Protein AF-A0A2N6NCM4-F1 (afdb_monomer_lite)

Organism: Beauveria bassiana (NCBI:txid176275)

Foldseek 3Di:
DDDDDDDDDDDDPDPPVVVVVVVLVCCLPPPDDVVPSPDDDFQEDECPPVDLQPAALVRLLVVLQVVLQVQGQEYEDEPQQAFDWDDFDFPPRGDHTRHNCVRCVVFPAVSQVSNQVHARNPPRHGRAYEYEDELQPPPCVGVHNCVVVVVQFDADPPDDADDDDSTDDDRGGTGDPVPDPVSVVSVVCVPVRHDHPYYRYDHRDDHDYDD

pLDDT: mean 73.52, std 18.33, range [34.12, 96.88]

Secondary structure (DSSP, 8-state):
--PPPPPP-----S-HHHHHHHHHHHIIIIIS-HHHHSSPPP-EEEHHHHS-S---HHHHHHHHHHHHHTT--EEEE-SSSSSSS-B--BTTB---B--HHHH-TTHHHHHHHHHHTSB-TTT-SBPEEEEEEETTTSSHHHHS-TTT-GGGEE--TT-PPP---SS-----PEEPTTS-THHHHHHHHHHHTS--SEEEEE---------

InterPro domains:
  IPR002252 Glycoside hydrolase family 36 [PR00743] (42-56)
  IPR002252 Glycoside hydrolase family 36 [PR00743] (70-85)
  IPR002252 Glycoside hydrolase family 36 [PR00743] (190-205)
  IPR013785 Aldolase-type TIM barrel [G3DSA:3.20.20.70] (22-210)
  IPR017853 Glycoside hydrolase superfamily [SSF51445] (37-170)

Sequence (211 aa):
MISSDSMSCRVIDRRWGGISRVLHQHSRRHLIWRARADRSRPVLLDSCEGVCFDFDGGAIAERAASRAELGVELFVINGIWFGEEYERMTRTLRNCTSNSVLRFPKGLNSVVDRATFRTVAVSGEKLQFAIWVESDGSKPQVLYSLDKHPDWTLQAEGHVPVERSLQPARPQPRVTRRAGPNHGKNNDALIQSAPTALVKWDSNRGTYYAC

Radius of gyration: 20.83 Å; chains: 1; bounding box: 54×50×55 Å

Structure (mmCIF, N/CA/C/O backbone):
data_AF-A0A2N6NCM4-F1
#
_entry.id   AF-A0A2N6NCM4-F1
#
loop_
_atom_site.group_PDB
_atom_site.id
_atom_site.type_symbol
_atom_site.label_atom_id
_atom_site.label_alt_id
_atom_site.label_comp_id
_atom_site.label_asym_id
_atom_site.label_entity_id
_atom_site.label_seq_id
_atom_site.pdbx_PDB_ins_code
_atom_site.Cartn_x
_atom_site.Cartn_y
_atom_site.Cartn_z
_atom_site.occupancy
_atom_site.B_iso_or_equiv
_atom_site.auth_seq_id
_atom_site.auth_comp_id
_atom_site.auth_asym_id
_atom_site.auth_atom_id
_atom_site.pdbx_PDB_model_num
ATOM 1 N N . MET A 1 1 ? 8.025 -31.138 -17.196 1.00 42.00 1 MET A N 1
ATOM 2 C CA . MET A 1 1 ? 6.571 -31.388 -17.114 1.00 42.00 1 MET A CA 1
ATOM 3 C C . MET A 1 1 ? 5.881 -30.072 -17.440 1.00 42.00 1 MET A C 1
ATOM 5 O O . MET A 1 1 ? 6.152 -29.097 -16.751 1.00 42.00 1 MET A O 1
ATOM 9 N N . ILE A 1 2 ? 5.122 -29.994 -18.536 1.00 62.62 2 ILE A N 1
ATOM 10 C CA . ILE A 1 2 ? 4.360 -28.785 -18.885 1.00 62.62 2 ILE A CA 1
ATOM 11 C C . ILE A 1 2 ? 3.004 -28.924 -18.194 1.00 62.62 2 ILE A C 1
ATOM 13 O O . ILE A 1 2 ? 2.244 -29.826 -18.532 1.00 62.62 2 ILE A O 1
ATOM 17 N N . SER A 1 3 ? 2.744 -28.088 -17.190 1.00 72.12 3 SER A N 1
ATOM 18 C CA . SER A 1 3 ? 1.422 -27.972 -16.568 1.00 72.12 3 SER A CA 1
ATOM 19 C C . SER A 1 3 ? 0.646 -26.890 -17.305 1.00 72.12 3 SER A C 1
ATOM 21 O O . SER A 1 3 ? 1.173 -25.797 -17.499 1.00 72.12 3 SER A O 1
ATOM 23 N N . SER A 1 4 ? -0.585 -27.188 -17.709 1.00 75.25 4 SER A N 1
ATOM 24 C CA . SER A 1 4 ? -1.522 -26.179 -18.201 1.00 75.25 4 SER A CA 1
ATOM 25 C C . SER A 1 4 ? -2.234 -25.500 -17.034 1.00 75.25 4 SER A C 1
ATOM 27 O O . SER A 1 4 ? -2.303 -26.051 -15.931 1.00 75.25 4 SER A O 1
ATOM 29 N N . ASP A 1 5 ? -2.810 -24.330 -17.296 1.00 83.19 5 ASP A N 1
ATOM 30 C CA . ASP A 1 5 ? -3.743 -23.706 -16.366 1.00 83.19 5 ASP A CA 1
ATOM 31 C C . ASP A 1 5 ? -4.976 -24.597 -16.160 1.00 83.19 5 ASP A C 1
ATOM 33 O O . ASP A 1 5 ? -5.403 -25.345 -17.046 1.00 83.19 5 ASP A O 1
ATOM 37 N N . SER A 1 6 ? -5.551 -24.532 -14.963 1.00 80.19 6 SER A N 1
ATOM 38 C CA . SER A 1 6 ? -6.749 -25.288 -14.605 1.00 80.19 6 SER A CA 1
ATOM 39 C C . SER A 1 6 ? -8.019 -24.595 -15.105 1.00 80.19 6 SER A C 1
ATOM 41 O O . SER A 1 6 ? -8.206 -23.403 -14.858 1.00 80.19 6 SER A O 1
ATOM 43 N N . MET A 1 7 ? -8.941 -25.351 -15.708 1.00 82.56 7 MET A N 1
ATOM 44 C CA . MET A 1 7 ? -10.271 -24.871 -16.101 1.00 82.56 7 MET A CA 1
ATOM 45 C C . MET A 1 7 ? -11.336 -25.372 -15.116 1.00 82.56 7 MET A C 1
ATOM 47 O O . MET A 1 7 ? -11.431 -26.570 -14.858 1.00 82.56 7 MET A O 1
ATOM 51 N N . SER A 1 8 ? -12.163 -24.464 -14.589 1.00 80.00 8 SER A N 1
ATOM 52 C CA . SER A 1 8 ? -13.317 -24.796 -13.740 1.00 80.00 8 SER A CA 1
ATOM 53 C C . SER A 1 8 ? -14.605 -24.659 -14.552 1.00 80.00 8 SER A C 1
ATOM 55 O O . SER A 1 8 ? -14.876 -23.594 -15.104 1.00 80.00 8 SER A O 1
ATOM 57 N N . CYS A 1 9 ? -15.395 -25.732 -14.645 1.00 81.62 9 CYS A N 1
ATOM 58 C CA . CYS A 1 9 ? -16.658 -25.762 -15.384 1.00 81.62 9 CYS A CA 1
ATOM 59 C C . CYS A 1 9 ? -17.791 -26.257 -14.480 1.00 81.62 9 CYS A C 1
ATOM 61 O O . CYS A 1 9 ? -17.638 -27.245 -13.759 1.00 81.62 9 CYS A O 1
ATOM 63 N N . ARG A 1 10 ? -18.943 -25.579 -14.520 1.00 78.56 10 ARG A N 1
ATOM 64 C CA . ARG A 1 10 ? -20.164 -26.024 -13.842 1.00 78.56 10 ARG A CA 1
ATOM 65 C C . ARG A 1 10 ? -21.394 -25.620 -14.647 1.00 78.56 10 ARG A C 1
ATOM 67 O O . ARG A 1 10 ? -21.577 -24.441 -14.933 1.00 78.56 10 ARG A O 1
ATOM 74 N N . VAL A 1 11 ? -22.260 -26.585 -14.948 1.00 79.81 11 VAL A N 1
ATOM 75 C CA . VAL A 1 11 ? -23.572 -26.328 -15.559 1.00 79.81 11 VAL A CA 1
ATOM 76 C C . VAL A 1 11 ? -24.552 -25.935 -14.457 1.00 79.81 11 VAL A C 1
ATOM 78 O O . VAL A 1 11 ? -24.656 -26.616 -13.435 1.00 79.81 11 VAL A O 1
ATOM 81 N N . ILE A 1 12 ? -25.228 -24.800 -14.630 1.00 82.62 12 ILE A N 1
ATOM 82 C CA . ILE A 1 12 ? -26.157 -24.245 -13.643 1.00 82.62 12 ILE A CA 1
ATOM 83 C C . ILE A 1 12 ? -27.443 -23.858 -14.365 1.00 82.62 12 ILE A C 1
ATOM 85 O O . ILE A 1 12 ? -27.435 -22.945 -15.185 1.00 82.62 12 ILE A O 1
ATOM 89 N N . ASP A 1 13 ? -28.553 -24.494 -14.001 1.00 79.06 13 ASP A N 1
ATOM 90 C CA . ASP A 1 13 ? -29.889 -24.137 -14.488 1.00 79.06 13 ASP A CA 1
ATOM 91 C C . ASP A 1 13 ? -30.491 -22.993 -13.647 1.00 79.06 13 ASP A C 1
ATOM 93 O O . ASP A 1 13 ? -31.400 -23.165 -12.833 1.00 79.06 13 ASP A O 1
ATOM 97 N N . ARG A 1 14 ? -29.862 -21.811 -13.718 1.00 78.88 14 ARG A N 1
ATOM 98 C CA . ARG A 1 14 ? -30.321 -20.565 -13.076 1.00 78.88 14 ARG A CA 1
ATOM 99 C C . ARG A 1 14 ? -29.947 -19.361 -13.939 1.00 78.88 14 ARG A C 1
ATOM 101 O O . ARG A 1 14 ? -28.956 -19.384 -14.659 1.00 78.88 14 ARG A O 1
ATOM 108 N N . ARG A 1 15 ? -30.685 -18.254 -13.783 1.00 85.19 15 ARG A N 1
ATOM 109 C CA . ARG A 1 15 ? -30.324 -16.944 -14.365 1.00 85.19 15 ARG A CA 1
ATOM 110 C C . ARG A 1 15 ? -28.958 -16.455 -13.854 1.00 85.19 15 ARG A C 1
ATOM 112 O O . ARG A 1 15 ? -28.485 -16.911 -12.812 1.00 85.19 15 ARG A O 1
ATOM 119 N N . TRP A 1 16 ? -28.385 -15.455 -14.525 1.00 89.75 16 TRP A N 1
ATOM 120 C CA . TRP A 1 16 ? -27.066 -14.849 -14.266 1.00 89.75 16 TRP A CA 1
ATOM 121 C C . TRP A 1 16 ? -26.671 -14.708 -12.788 1.00 89.75 16 TRP A C 1
ATOM 123 O O . TRP A 1 16 ? -25.583 -15.125 -12.402 1.00 89.75 16 TRP A O 1
ATOM 133 N N . GLY A 1 17 ? -27.566 -14.222 -11.920 1.00 91.69 17 GLY A N 1
ATOM 134 C CA . GLY A 1 17 ? -27.261 -14.075 -10.490 1.00 91.69 17 GLY A CA 1
ATOM 135 C C . GLY A 1 17 ? -26.958 -15.397 -9.766 1.00 91.69 17 GLY A C 1
ATOM 136 O O . GLY A 1 17 ? -26.179 -15.420 -8.813 1.00 91.69 17 GLY A O 1
ATOM 137 N N . GLY A 1 18 ? -27.550 -16.511 -10.207 1.00 90.56 18 GLY A N 1
ATOM 138 C CA . GLY A 1 18 ? -27.230 -17.846 -9.703 1.00 90.56 18 GLY A CA 1
ATOM 139 C C . GLY A 1 18 ? -25.819 -18.285 -10.089 1.00 90.56 18 GLY A C 1
ATOM 140 O O . GLY A 1 18 ? -25.094 -18.793 -9.235 1.00 90.56 18 GLY A O 1
ATOM 141 N N . ILE A 1 19 ? -25.421 -18.017 -11.335 1.00 91.69 19 ILE A N 1
ATOM 142 C CA . ILE A 1 19 ? -24.081 -18.311 -11.856 1.00 91.69 19 ILE A CA 1
ATOM 143 C C . ILE A 1 19 ? -23.028 -17.494 -11.093 1.00 91.69 19 ILE A C 1
ATOM 145 O O . ILE A 1 19 ? -22.083 -18.071 -10.552 1.00 91.69 19 ILE A O 1
ATOM 149 N N . SER A 1 20 ? -23.231 -16.181 -10.932 1.00 93.12 20 SER A N 1
ATOM 150 C CA . SER A 1 20 ? -22.295 -15.313 -10.203 1.00 93.12 20 SER A CA 1
ATOM 151 C C . SER A 1 20 ? -22.090 -15.756 -8.752 1.00 93.12 20 SER A C 1
ATOM 153 O O . SER A 1 20 ? -20.956 -15.834 -8.292 1.00 93.12 20 SER A O 1
ATOM 155 N N . ARG A 1 21 ? -23.158 -16.115 -8.021 1.00 92.56 21 ARG A N 1
ATOM 156 C CA . ARG A 1 21 ? -23.036 -16.574 -6.622 1.00 92.56 21 ARG A CA 1
ATOM 157 C C . ARG A 1 21 ? -22.234 -17.862 -6.490 1.00 92.56 21 ARG A C 1
ATOM 159 O O . ARG A 1 21 ? -21.453 -17.996 -5.550 1.00 92.56 21 ARG A O 1
ATOM 166 N N . VAL A 1 22 ? -22.413 -18.792 -7.425 1.00 92.25 22 VAL A N 1
ATOM 167 C CA . VAL A 1 22 ? -21.628 -20.026 -7.445 1.00 92.25 22 VAL A CA 1
ATOM 168 C C . VAL A 1 22 ? -20.156 -19.730 -7.720 1.00 92.25 22 VAL A C 1
ATOM 170 O O . VAL A 1 22 ? -19.301 -20.260 -7.011 1.00 92.25 22 VAL A O 1
ATOM 173 N N . LEU A 1 23 ? -19.858 -18.850 -8.680 1.00 91.56 23 LEU A N 1
ATOM 174 C CA . LEU A 1 23 ? -18.487 -18.428 -8.961 1.00 91.56 23 LEU A CA 1
ATOM 175 C C . LEU A 1 23 ? -17.855 -17.730 -7.747 1.00 91.56 23 LEU A C 1
ATOM 177 O O . LEU A 1 23 ? -16.763 -18.104 -7.335 1.00 91.56 23 LEU A O 1
ATOM 181 N N . HIS A 1 24 ? -18.560 -16.791 -7.106 1.00 92.44 24 HIS A N 1
ATOM 182 C CA . HIS A 1 24 ? -18.079 -16.104 -5.901 1.00 92.44 24 HIS A CA 1
ATOM 183 C C . HIS A 1 24 ? -17.755 -17.093 -4.775 1.00 92.44 24 HIS A C 1
ATOM 185 O O . HIS A 1 24 ? -16.710 -16.993 -4.132 1.00 92.44 24 HIS A O 1
ATOM 191 N N . GLN A 1 25 ? -18.636 -18.069 -4.542 1.00 91.75 25 GLN A N 1
ATOM 192 C CA . GLN A 1 25 ? -18.436 -19.090 -3.518 1.00 91.75 25 GLN A CA 1
ATOM 193 C C . GLN A 1 25 ? -17.246 -19.999 -3.846 1.00 91.75 25 GLN A C 1
ATOM 195 O O . GLN A 1 25 ? -16.460 -20.309 -2.951 1.00 91.75 25 GLN A O 1
ATOM 200 N N . HIS A 1 26 ? -17.093 -20.399 -5.112 1.00 91.88 26 HIS A N 1
ATOM 201 C CA . HIS A 1 26 ? -15.963 -21.209 -5.556 1.00 91.88 26 HIS A CA 1
AT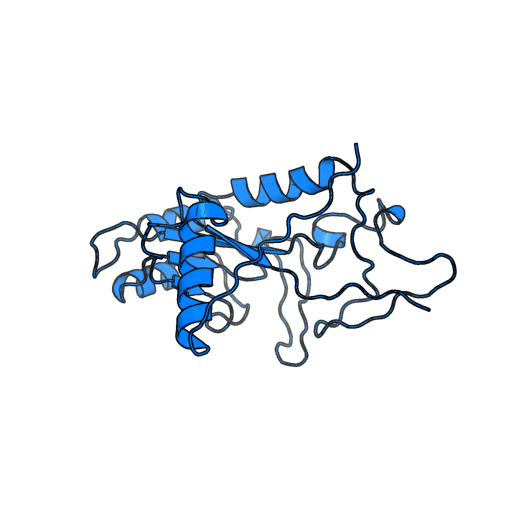OM 202 C C . HIS A 1 26 ? -14.638 -20.455 -5.382 1.00 91.88 26 HIS A C 1
ATOM 204 O O . HIS A 1 26 ? -13.726 -20.972 -4.735 1.00 91.88 26 HIS A O 1
ATOM 210 N N . SER A 1 27 ? -14.566 -19.204 -5.846 1.00 91.56 27 SER A N 1
ATOM 211 C CA . SER A 1 27 ? -13.377 -18.362 -5.701 1.00 91.56 27 SER A CA 1
ATOM 212 C C . SER A 1 27 ? -12.984 -18.178 -4.236 1.00 91.56 27 SER A C 1
ATOM 214 O O . SER A 1 27 ? -11.825 -18.387 -3.887 1.00 91.56 27 SER A O 1
ATOM 216 N N . ARG A 1 28 ? -13.942 -17.872 -3.350 1.00 91.06 28 ARG A N 1
ATOM 217 C CA . ARG A 1 28 ? -13.678 -17.699 -1.910 1.00 91.06 28 ARG A CA 1
ATOM 218 C C . ARG A 1 28 ? -13.171 -18.968 -1.224 1.00 91.06 28 ARG A C 1
ATOM 220 O O . ARG A 1 28 ? -12.321 -18.873 -0.348 1.00 91.06 28 ARG A O 1
ATOM 227 N N . ARG A 1 29 ? -13.694 -20.141 -1.595 1.00 90.19 29 ARG A N 1
ATOM 228 C CA . ARG A 1 29 ? -13.374 -21.412 -0.919 1.00 90.19 29 ARG A CA 1
ATOM 229 C C . ARG A 1 29 ? -12.122 -22.102 -1.454 1.00 90.19 29 ARG A C 1
ATOM 231 O O . ARG A 1 29 ? -11.485 -22.842 -0.701 1.00 90.19 29 ARG A O 1
ATOM 238 N N . HIS A 1 30 ? -11.805 -21.899 -2.733 1.00 90.62 30 HIS A N 1
ATOM 239 C CA . HIS A 1 30 ? -10.823 -22.726 -3.439 1.00 90.62 30 HIS A CA 1
ATOM 240 C C . HIS A 1 30 ? -9.717 -21.946 -4.158 1.00 90.62 30 HIS A C 1
ATOM 242 O O . HIS A 1 30 ? -8.657 -22.524 -4.364 1.00 90.62 30 HIS A O 1
ATOM 248 N N . LEU A 1 31 ? -9.928 -20.675 -4.526 1.00 91.31 31 LEU A N 1
ATOM 249 C CA . LEU A 1 31 ? -8.945 -19.907 -5.311 1.00 91.31 31 LEU A CA 1
ATOM 250 C C . LEU A 1 31 ? -8.232 -18.834 -4.485 1.00 91.31 31 LEU A C 1
ATOM 252 O O . LEU A 1 31 ? -7.029 -18.632 -4.622 1.00 91.31 31 LEU A O 1
ATOM 256 N N . ILE A 1 32 ? -8.966 -18.129 -3.622 1.00 91.38 32 ILE A N 1
ATOM 257 C CA . ILE A 1 32 ? -8.399 -17.072 -2.785 1.00 91.38 32 ILE A CA 1
ATOM 258 C C . ILE A 1 32 ? -7.588 -17.704 -1.653 1.00 91.38 32 ILE A C 1
ATOM 260 O O . ILE A 1 32 ? -8.013 -18.671 -1.019 1.00 91.38 32 ILE A O 1
ATOM 264 N N . TRP A 1 33 ? -6.433 -17.110 -1.350 1.00 88.12 33 TRP A N 1
ATOM 265 C CA . TRP A 1 33 ? -5.622 -17.504 -0.204 1.00 88.12 33 TRP A CA 1
ATOM 266 C C . TRP A 1 33 ? -6.447 -17.456 1.091 1.00 88.12 33 TRP A C 1
ATOM 268 O O . TRP A 1 33 ? -6.902 -16.389 1.515 1.00 88.12 33 TRP A O 1
ATOM 278 N N . ARG A 1 34 ? -6.635 -18.623 1.724 1.00 81.44 34 ARG A N 1
ATOM 279 C CA . ARG A 1 34 ? -7.569 -18.819 2.849 1.00 81.44 34 ARG A CA 1
ATOM 280 C C . ARG A 1 34 ? -7.387 -17.812 3.981 1.00 81.44 34 ARG A C 1
ATOM 282 O O . ARG A 1 34 ? -8.376 -17.306 4.499 1.00 81.44 34 ARG A O 1
ATOM 289 N N . ALA A 1 35 ? -6.145 -17.446 4.304 1.00 84.44 35 ALA A N 1
ATOM 290 C CA . ALA A 1 35 ? -5.851 -16.482 5.366 1.00 84.44 35 ALA A CA 1
ATOM 291 C C . ALA A 1 35 ? -6.472 -15.088 5.132 1.00 84.44 35 ALA A C 1
ATOM 293 O O . ALA A 1 35 ? -6.626 -14.319 6.080 1.00 84.44 35 ALA A O 1
ATOM 294 N N . ARG A 1 36 ? -6.832 -14.753 3.885 1.00 82.75 36 ARG A N 1
ATOM 295 C CA . ARG A 1 36 ? -7.456 -13.479 3.490 1.00 82.75 36 ARG A CA 1
ATOM 296 C C . ARG A 1 36 ? -8.890 -13.636 2.968 1.00 82.75 36 ARG A C 1
ATOM 298 O O . ARG A 1 36 ? -9.532 -12.618 2.725 1.00 82.75 36 ARG A O 1
ATOM 305 N N . ALA A 1 37 ? -9.384 -14.859 2.761 1.00 86.06 37 ALA A N 1
ATOM 306 C CA . ALA A 1 37 ? -10.704 -15.097 2.172 1.00 86.06 37 ALA A CA 1
ATOM 307 C C . ALA A 1 37 ? -11.843 -14.668 3.114 1.00 86.06 37 ALA A C 1
ATOM 309 O O . ALA A 1 37 ? -12.780 -13.996 2.679 1.00 86.06 37 ALA A O 1
ATOM 310 N N . ASP A 1 38 ? -11.725 -14.995 4.403 1.00 86.62 38 ASP A N 1
ATOM 311 C CA . ASP A 1 38 ? -12.780 -14.782 5.407 1.00 86.62 38 ASP A CA 1
ATOM 312 C C . ASP A 1 38 ? -12.485 -13.640 6.389 1.00 86.62 38 ASP A C 1
ATOM 314 O O . ASP A 1 38 ? -13.212 -13.446 7.357 1.00 86.62 38 ASP A O 1
ATOM 318 N N . ARG A 1 39 ? -11.442 -12.843 6.126 1.00 87.56 39 ARG A N 1
ATOM 319 C CA . ARG A 1 39 ? -11.159 -11.625 6.895 1.00 87.56 39 ARG A CA 1
ATOM 320 C C . ARG A 1 39 ? -11.852 -10.420 6.267 1.00 87.56 39 ARG A C 1
ATOM 322 O O . ARG A 1 39 ? -11.768 -10.226 5.051 1.00 87.56 39 ARG A O 1
ATOM 329 N N . SER A 1 40 ? -12.468 -9.589 7.104 1.00 89.94 40 SER A N 1
ATOM 330 C CA . SER A 1 40 ? -12.914 -8.252 6.707 1.00 89.94 40 SER A CA 1
ATOM 331 C C . SER A 1 40 ? -11.732 -7.437 6.180 1.00 89.94 40 SER A C 1
ATOM 333 O O . SER A 1 40 ? -10.592 -7.601 6.625 1.00 89.94 40 SER A O 1
ATOM 335 N N . ARG A 1 41 ? -11.989 -6.601 5.172 1.00 91.31 41 ARG A N 1
ATOM 336 C CA . ARG A 1 41 ? -10.978 -5.706 4.600 1.00 91.31 41 ARG A CA 1
ATOM 337 C C . ARG A 1 41 ? -11.010 -4.385 5.368 1.00 91.31 41 ARG A C 1
ATOM 339 O O . ARG A 1 41 ? -12.117 -3.909 5.604 1.00 91.31 41 ARG A O 1
ATOM 346 N N . PRO A 1 42 ? -9.846 -3.820 5.733 1.00 93.44 42 PRO A N 1
ATOM 347 C CA . PRO A 1 42 ? -9.814 -2.554 6.444 1.00 93.44 42 PRO A CA 1
ATOM 348 C C . PRO A 1 42 ? -10.342 -1.426 5.554 1.00 93.44 42 PRO A C 1
ATOM 350 O O . PRO A 1 42 ? -10.139 -1.445 4.333 1.00 93.44 42 PRO A O 1
ATOM 353 N N . VAL A 1 43 ? -10.975 -0.431 6.166 1.00 95.12 43 VAL A N 1
ATOM 354 C CA . VAL A 1 43 ? -11.308 0.838 5.517 1.00 95.12 43 VAL A CA 1
ATOM 355 C C . VAL A 1 43 ? -10.001 1.551 5.188 1.00 95.12 43 VAL A C 1
ATOM 357 O O . VAL A 1 43 ? -9.275 1.991 6.080 1.00 95.12 43 VAL A O 1
ATOM 360 N N . LEU A 1 44 ? -9.677 1.630 3.899 1.00 94.12 44 LEU A N 1
ATOM 361 C CA . LEU A 1 44 ? -8.403 2.162 3.429 1.00 94.12 44 LEU A CA 1
ATOM 362 C C . LEU A 1 44 ? -8.539 3.560 2.827 1.00 94.12 44 LEU A C 1
ATOM 364 O O . LEU A 1 44 ? -9.546 3.868 2.190 1.00 94.12 44 LEU A O 1
ATOM 368 N N . LEU A 1 45 ? -7.488 4.371 2.965 1.00 92.62 45 LEU A N 1
ATOM 369 C CA . LEU A 1 45 ? -7.296 5.590 2.180 1.00 92.62 45 LEU A CA 1
ATOM 370 C C . LEU A 1 45 ? -6.032 5.464 1.324 1.00 92.62 45 LEU A C 1
ATOM 372 O O . LEU A 1 45 ? -4.939 5.259 1.852 1.00 92.62 45 LEU A O 1
ATOM 376 N N . ASP A 1 46 ? -6.187 5.638 0.012 1.00 89.94 46 ASP A N 1
ATOM 377 C CA . ASP A 1 46 ? -5.089 5.693 -0.953 1.00 89.94 46 ASP A CA 1
ATOM 378 C C . ASP A 1 46 ? -4.666 7.145 -1.211 1.00 89.94 46 ASP A C 1
ATOM 380 O O . ASP A 1 46 ? -5.490 8.005 -1.529 1.00 89.94 46 ASP A O 1
ATOM 384 N N . SER A 1 47 ? -3.370 7.428 -1.073 1.00 84.81 47 SER A N 1
ATOM 385 C CA . SER A 1 47 ? -2.824 8.770 -1.254 1.00 84.81 47 SER A CA 1
ATOM 386 C C . SER A 1 47 ? -2.795 9.256 -2.714 1.00 84.81 47 SER A C 1
ATOM 388 O O . SER A 1 47 ? -2.457 10.417 -2.925 1.00 84.81 47 SER A O 1
ATOM 390 N N . CYS A 1 48 ? -3.131 8.418 -3.709 1.00 76.88 48 CYS A N 1
ATOM 391 C CA . CYS A 1 48 ? -2.989 8.706 -5.148 1.00 76.88 48 CYS A CA 1
ATOM 392 C C . CYS A 1 48 ? -3.574 10.052 -5.590 1.00 76.88 48 CYS A C 1
ATOM 394 O O . CYS A 1 48 ? -2.917 10.806 -6.301 1.00 76.88 48 CYS A O 1
ATOM 396 N N . GLU A 1 49 ? -4.813 10.332 -5.181 1.00 71.44 49 GLU A N 1
ATOM 397 C CA . GLU A 1 49 ? -5.564 11.519 -5.613 1.00 71.44 49 GLU A CA 1
ATOM 398 C C . GLU A 1 49 ? -5.546 12.629 -4.554 1.00 71.44 49 GLU A C 1
ATOM 400 O O . GLU A 1 49 ? -5.638 13.809 -4.878 1.00 71.44 49 GLU A O 1
ATOM 405 N N . GLY A 1 50 ? -5.410 12.263 -3.275 1.00 62.38 50 GLY A N 1
ATOM 406 C CA . GLY A 1 50 ? -5.437 13.208 -2.153 1.00 62.38 50 GLY A CA 1
ATOM 407 C C . GLY A 1 50 ? -4.087 13.858 -1.846 1.00 62.38 50 GLY A C 1
ATOM 408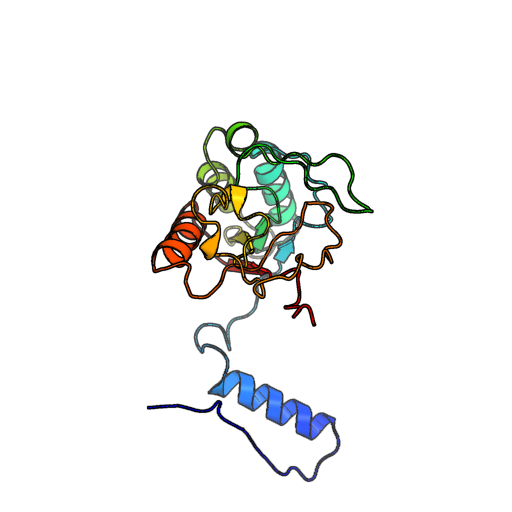 O O . GLY A 1 50 ? -4.005 14.790 -1.040 1.00 62.38 50 GLY A O 1
ATOM 409 N N . VAL A 1 51 ? -3.013 13.354 -2.448 1.00 58.97 51 VAL A N 1
ATOM 410 C CA . VAL A 1 51 ? -1.661 13.868 -2.284 1.00 58.97 51 VAL A CA 1
ATOM 411 C C . VAL A 1 51 ? -1.082 14.043 -3.683 1.00 58.97 51 VAL A C 1
ATOM 413 O O . VAL A 1 51 ? -0.390 13.167 -4.195 1.00 58.97 51 VAL A O 1
ATOM 416 N N . CYS A 1 52 ? -1.363 15.188 -4.318 1.00 52.94 52 CYS A N 1
ATOM 417 C CA . CYS A 1 52 ? -0.489 15.666 -5.392 1.00 52.94 52 CYS A CA 1
ATOM 418 C C . CYS A 1 52 ? 0.952 15.524 -4.890 1.00 52.94 52 CYS A C 1
ATOM 420 O O . CYS A 1 52 ? 1.206 15.829 -3.725 1.00 52.94 52 CYS A O 1
ATOM 422 N N . PHE A 1 53 ? 1.844 14.985 -5.723 1.00 56.47 53 PHE A N 1
ATOM 423 C CA . PHE A 1 53 ? 3.130 14.384 -5.345 1.00 56.47 53 PHE A CA 1
ATOM 424 C C . PHE A 1 53 ? 4.174 15.352 -4.748 1.00 56.47 53 PHE A C 1
ATOM 426 O O . PHE A 1 53 ? 5.365 15.107 -4.878 1.00 56.47 53 PHE A O 1
ATOM 433 N N . ASP A 1 54 ? 3.770 16.422 -4.073 1.00 61.53 54 ASP A N 1
ATOM 434 C CA . ASP A 1 54 ? 4.580 17.343 -3.285 1.00 61.53 54 ASP A CA 1
ATOM 435 C C . ASP A 1 54 ? 4.350 17.083 -1.786 1.00 61.53 54 ASP A C 1
ATOM 437 O O . ASP A 1 54 ? 3.404 17.575 -1.167 1.00 61.53 54 ASP A O 1
ATOM 441 N N . PHE A 1 55 ? 5.152 16.181 -1.223 1.00 69.81 55 PHE A N 1
ATOM 442 C CA . PHE A 1 55 ? 5.064 15.783 0.178 1.00 69.81 55 PHE A CA 1
ATOM 443 C C . PHE A 1 55 ? 6.401 15.239 0.677 1.00 69.81 55 PHE A C 1
ATOM 445 O O . PHE A 1 55 ? 7.123 14.552 -0.057 1.00 69.81 55 PHE A O 1
ATOM 452 N N . ASP A 1 56 ? 6.680 15.499 1.950 1.00 80.00 56 ASP A N 1
ATOM 453 C CA . ASP A 1 56 ? 7.748 14.871 2.719 1.00 80.00 56 ASP A CA 1
ATOM 454 C C . ASP A 1 56 ? 7.181 13.844 3.719 1.00 80.00 56 ASP A C 1
ATOM 456 O O . ASP A 1 56 ? 5.963 13.681 3.884 1.00 80.00 56 ASP A O 1
ATOM 460 N N . GLY A 1 57 ? 8.073 13.122 4.396 1.00 83.50 57 GLY A N 1
ATOM 461 C CA . GLY A 1 57 ? 7.687 12.122 5.387 1.00 83.50 57 GLY A CA 1
ATOM 462 C C . GLY A 1 57 ? 6.913 12.678 6.591 1.00 83.50 57 GLY A C 1
ATOM 463 O O . GLY A 1 57 ? 6.123 11.950 7.196 1.00 83.50 57 GLY A O 1
ATOM 464 N N . GLY A 1 58 ? 7.099 13.953 6.943 1.00 87.12 58 GLY A N 1
ATOM 465 C CA . GLY A 1 58 ? 6.350 14.610 8.015 1.00 87.12 58 GLY A CA 1
ATOM 466 C C . GLY A 1 58 ? 4.889 14.810 7.630 1.00 87.12 58 GLY A C 1
ATOM 467 O O . GLY A 1 58 ? 3.997 14.359 8.353 1.00 87.12 58 GLY A O 1
ATOM 468 N N . ALA A 1 59 ? 4.658 15.382 6.449 1.00 86.88 59 ALA A N 1
ATOM 469 C CA . ALA A 1 59 ? 3.327 15.615 5.904 1.00 86.88 59 ALA A CA 1
ATOM 470 C C . ALA A 1 59 ? 2.528 14.311 5.744 1.00 86.88 59 ALA A C 1
ATOM 472 O O . ALA A 1 59 ? 1.327 14.282 6.017 1.00 86.88 59 ALA A O 1
ATOM 473 N N . ILE A 1 60 ? 3.173 13.209 5.342 1.00 88.69 60 ILE A N 1
ATOM 474 C CA . ILE A 1 60 ? 2.511 11.896 5.263 1.00 88.69 60 ILE A CA 1
ATOM 475 C C . ILE A 1 60 ? 2.063 11.417 6.642 1.00 88.69 60 ILE A C 1
ATOM 477 O O . ILE A 1 60 ? 0.917 10.998 6.796 1.00 88.69 60 ILE A O 1
ATOM 481 N N . ALA A 1 61 ? 2.948 11.476 7.640 1.00 89.81 61 ALA A N 1
ATOM 482 C CA . ALA A 1 61 ? 2.638 11.005 8.986 1.00 89.81 61 ALA A CA 1
ATOM 483 C C . ALA A 1 61 ? 1.495 11.810 9.628 1.00 89.81 61 ALA A C 1
ATOM 485 O O . ALA A 1 61 ? 0.636 11.240 10.301 1.00 89.81 61 ALA A O 1
ATOM 486 N N . GLU A 1 62 ? 1.458 13.125 9.407 1.00 90.19 62 GLU A N 1
ATOM 487 C CA . GLU A 1 62 ? 0.370 13.990 9.878 1.00 90.19 62 GLU A CA 1
ATOM 488 C C . GLU A 1 62 ? -0.943 13.694 9.164 1.00 90.19 62 GLU A C 1
ATOM 490 O O . GLU A 1 62 ? -1.970 13.510 9.815 1.00 90.19 62 GLU A O 1
ATOM 495 N N . ARG A 1 63 ? -0.916 13.548 7.834 1.00 89.12 63 ARG A N 1
ATOM 496 C CA . ARG A 1 63 ? -2.110 13.163 7.075 1.00 89.12 63 ARG A CA 1
ATOM 497 C C . ARG A 1 63 ? -2.650 11.826 7.562 1.00 89.12 63 ARG A C 1
ATOM 499 O O . ARG A 1 63 ? -3.848 11.738 7.809 1.00 89.12 63 ARG A O 1
ATOM 506 N N . ALA A 1 64 ? -1.792 10.821 7.722 1.00 91.25 64 ALA A N 1
ATOM 507 C CA . ALA A 1 64 ? -2.164 9.512 8.246 1.00 91.25 64 ALA A CA 1
ATOM 508 C C . ALA A 1 64 ? -2.839 9.631 9.626 1.00 91.25 64 ALA A C 1
ATOM 510 O O . ALA A 1 64 ? -3.890 9.029 9.842 1.00 91.25 64 ALA A O 1
ATOM 511 N N . ALA A 1 65 ? -2.309 10.481 10.513 1.00 91.12 65 ALA A N 1
ATOM 512 C CA . ALA A 1 65 ? -2.915 10.758 11.814 1.00 91.12 65 ALA A CA 1
ATOM 513 C C . ALA A 1 65 ? -4.329 11.344 11.697 1.00 91.12 65 ALA A C 1
ATOM 515 O O . ALA A 1 65 ? -5.260 10.782 12.270 1.00 91.12 65 ALA A O 1
ATOM 516 N N . SER A 1 66 ? -4.524 12.388 10.885 1.00 92.44 66 SER A N 1
ATOM 517 C CA . SER A 1 66 ? -5.859 12.974 10.681 1.00 92.44 66 SER A CA 1
ATOM 518 C C . SER A 1 66 ? -6.854 11.977 10.079 1.00 92.44 66 SER A C 1
ATOM 520 O O . SER A 1 66 ? -8.057 12.096 10.269 1.00 92.44 66 SER A O 1
ATOM 522 N N . ARG A 1 67 ? -6.380 10.983 9.319 1.00 92.81 67 ARG A N 1
ATOM 523 C CA . ARG A 1 67 ? -7.246 9.947 8.734 1.00 92.81 67 ARG A CA 1
ATOM 524 C C . ARG A 1 67 ? -7.645 8.892 9.757 1.00 92.81 67 ARG A C 1
ATOM 526 O O . ARG A 1 67 ? -8.783 8.435 9.718 1.00 92.81 67 ARG A O 1
ATOM 533 N N . ALA A 1 68 ? -6.756 8.552 10.685 1.00 95.31 68 ALA A N 1
ATOM 534 C CA . ALA A 1 68 ? -7.097 7.685 11.809 1.00 95.31 68 ALA A CA 1
ATOM 535 C C . ALA A 1 68 ? -8.221 8.298 12.670 1.00 95.31 68 ALA A C 1
ATOM 537 O O . ALA A 1 68 ? -9.126 7.580 13.097 1.00 95.31 68 ALA A O 1
ATOM 538 N N . GLU A 1 69 ? -8.225 9.624 12.850 1.00 95.31 69 GLU A N 1
ATOM 539 C CA . GLU A 1 69 ? -9.307 10.356 13.534 1.00 95.31 69 GLU A CA 1
ATOM 540 C C . GLU A 1 69 ? -10.658 10.246 12.805 1.00 95.31 69 GLU A C 1
ATOM 542 O O . GLU A 1 69 ? -11.704 10.211 13.445 1.00 95.31 69 GLU A O 1
ATOM 547 N N . LEU A 1 70 ? -10.643 10.110 11.475 1.00 95.12 70 LEU A N 1
ATOM 548 C CA . LEU A 1 70 ? -11.839 9.892 10.650 1.00 95.12 70 LEU A CA 1
ATOM 549 C C . LEU A 1 70 ? -12.280 8.418 10.575 1.00 95.12 70 LEU A C 1
ATOM 551 O O . LEU A 1 70 ? -13.255 8.109 9.894 1.00 95.12 70 LEU A O 1
ATOM 555 N N . GLY A 1 71 ? -11.572 7.501 11.243 1.00 95.31 71 GLY A N 1
ATOM 556 C CA . GLY A 1 71 ? -11.890 6.071 11.228 1.00 95.31 71 GLY A CA 1
ATOM 557 C C . GLY A 1 71 ? -11.240 5.272 10.095 1.00 95.31 71 GLY A C 1
ATOM 558 O O . GLY A 1 71 ? -11.624 4.128 9.874 1.00 95.31 71 GLY A O 1
ATOM 559 N N . VAL A 1 72 ? -10.264 5.835 9.373 1.00 96.00 72 VAL A N 1
ATOM 560 C CA . VAL A 1 72 ? -9.474 5.067 8.396 1.00 96.00 72 VAL A CA 1
ATOM 561 C C . VAL A 1 72 ? -8.580 4.077 9.136 1.00 96.00 72 VAL A C 1
ATOM 563 O O . VAL A 1 72 ? -7.826 4.461 10.027 1.00 96.00 72 VAL A O 1
ATOM 566 N N . GLU A 1 73 ? -8.630 2.814 8.724 1.00 96.38 73 GLU A N 1
ATOM 567 C CA . GLU A 1 73 ? -7.915 1.702 9.354 1.00 96.38 73 GLU A CA 1
ATOM 568 C C . GLU A 1 73 ? -6.582 1.391 8.661 1.00 96.38 73 GLU A C 1
ATOM 570 O O . GLU A 1 73 ? -5.653 0.910 9.306 1.00 96.38 73 GLU A O 1
ATOM 575 N N . LEU A 1 74 ? -6.465 1.685 7.360 1.00 95.69 74 LEU A N 1
ATOM 576 C CA . LEU A 1 74 ? -5.264 1.438 6.557 1.00 95.69 74 LEU A CA 1
ATOM 577 C C . LEU A 1 74 ? -4.912 2.650 5.687 1.00 95.69 74 LEU A C 1
ATOM 579 O O . LEU A 1 74 ? -5.671 3.033 4.799 1.00 95.69 74 LEU A O 1
ATOM 583 N N . PHE A 1 75 ? -3.727 3.222 5.878 1.00 94.12 75 PHE A N 1
ATOM 584 C CA . PHE A 1 75 ? -3.216 4.290 5.021 1.00 94.12 75 PHE A CA 1
ATOM 585 C C . PHE A 1 75 ? -2.249 3.729 3.972 1.00 94.12 75 PHE A C 1
ATOM 587 O O . PHE A 1 75 ? -1.273 3.069 4.325 1.00 94.12 75 PHE A O 1
ATOM 594 N N . VAL A 1 76 ? -2.504 3.991 2.687 1.00 92.00 76 VAL A N 1
ATOM 595 C CA . VAL A 1 76 ? -1.646 3.558 1.573 1.00 92.00 76 VAL A CA 1
ATOM 596 C C . VAL A 1 76 ? -0.865 4.754 1.036 1.00 92.00 76 VAL A C 1
ATOM 598 O O . VAL A 1 76 ? -1.465 5.701 0.524 1.00 92.00 76 VAL A O 1
ATOM 601 N N . ILE A 1 77 ? 0.468 4.687 1.088 1.00 87.12 77 ILE A N 1
ATOM 602 C CA . ILE A 1 77 ? 1.324 5.604 0.331 1.00 87.12 77 ILE A CA 1
ATOM 603 C C . ILE A 1 77 ? 1.469 5.104 -1.106 1.00 87.12 77 ILE A C 1
ATOM 605 O O . ILE A 1 77 ? 1.937 3.993 -1.366 1.00 87.12 77 ILE A O 1
ATOM 609 N N . ASN A 1 78 ? 1.045 5.934 -2.048 1.00 81.06 78 ASN A N 1
ATOM 610 C CA . ASN A 1 78 ? 1.041 5.637 -3.469 1.00 81.06 78 ASN A CA 1
ATOM 611 C C . ASN A 1 78 ? 2.091 6.469 -4.220 1.00 81.06 78 ASN A C 1
ATOM 613 O O . ASN A 1 78 ? 2.381 7.611 -3.861 1.00 81.06 78 ASN A O 1
ATOM 617 N N . GLY A 1 79 ? 2.662 5.883 -5.272 1.00 71.81 79 GLY A N 1
ATOM 618 C CA . GLY A 1 79 ? 3.647 6.507 -6.147 1.00 71.81 79 GLY A CA 1
ATOM 619 C C . GLY A 1 79 ? 5.004 6.772 -5.493 1.00 71.81 79 GLY A C 1
ATOM 620 O O . GLY A 1 79 ? 5.568 5.909 -4.840 1.00 71.81 79 GLY A O 1
ATOM 621 N N . ILE A 1 80 ? 5.541 7.960 -5.759 1.00 63.38 80 ILE A N 1
ATOM 622 C CA . ILE A 1 80 ? 6.931 8.446 -5.669 1.00 63.38 80 ILE A CA 1
ATOM 623 C C . ILE A 1 80 ? 7.541 8.432 -4.235 1.00 63.38 80 ILE A C 1
ATOM 625 O O . ILE A 1 80 ? 7.972 9.449 -3.698 1.00 63.38 80 ILE A O 1
ATOM 629 N N . TRP A 1 81 ? 7.585 7.276 -3.570 1.00 71.00 81 TRP A N 1
ATOM 630 C CA . TRP A 1 81 ? 8.234 7.124 -2.255 1.00 71.00 81 TRP A CA 1
ATOM 631 C C . TRP A 1 81 ? 9.623 6.473 -2.321 1.00 71.00 81 TRP A C 1
ATOM 633 O O . TRP A 1 81 ? 10.392 6.585 -1.368 1.00 71.00 81 TRP A O 1
ATOM 643 N N . PHE A 1 82 ? 9.968 5.848 -3.449 1.00 67.50 82 PHE A N 1
ATOM 644 C CA . PHE A 1 82 ? 11.265 5.222 -3.708 1.00 67.50 82 PHE A CA 1
ATOM 645 C C . PHE A 1 82 ? 11.915 5.787 -4.975 1.00 67.50 82 PHE A C 1
ATOM 647 O O . PHE A 1 82 ? 11.219 6.173 -5.916 1.00 67.50 82 PHE A O 1
ATOM 654 N N . GLY A 1 83 ? 13.250 5.803 -4.991 1.00 63.84 83 GLY A N 1
ATOM 655 C CA . GLY A 1 83 ? 14.058 6.181 -6.149 1.00 63.84 83 GLY A CA 1
ATOM 656 C C . GLY A 1 83 ? 14.798 7.513 -6.038 1.00 63.84 83 GLY A C 1
ATOM 657 O O . GLY A 1 83 ? 14.490 8.362 -5.198 1.00 63.84 83 GLY A O 1
ATOM 658 N N . GLU A 1 84 ? 15.785 7.675 -6.918 1.00 56.66 84 GLU A N 1
ATOM 659 C CA . GLU A 1 84 ? 16.522 8.925 -7.111 1.00 56.66 84 GLU A CA 1
ATOM 660 C C . GLU A 1 84 ? 15.779 9.880 -8.059 1.00 56.66 84 GLU A C 1
ATOM 662 O O . GLU A 1 84 ? 14.860 9.485 -8.783 1.00 56.66 84 GLU A O 1
ATOM 667 N N . GLU A 1 85 ? 16.180 11.150 -7.996 1.00 52.12 85 GLU A N 1
ATOM 668 C CA . GLU A 1 85 ? 15.538 12.330 -8.579 1.00 52.12 85 GLU A CA 1
ATOM 669 C C . GLU A 1 85 ? 14.963 12.100 -9.986 1.00 52.12 85 GLU A C 1
ATOM 671 O O . GLU A 1 85 ? 15.697 12.006 -10.969 1.00 52.12 85 GLU A O 1
ATOM 676 N N . TYR A 1 86 ? 13.631 12.018 -10.102 1.00 50.56 86 TYR A N 1
ATOM 677 C CA . TYR A 1 86 ? 13.008 11.889 -11.418 1.00 50.56 86 TYR A CA 1
ATOM 678 C C . TYR A 1 86 ? 11.619 12.497 -11.525 1.00 50.56 86 TYR A C 1
ATOM 680 O O . TYR A 1 86 ? 10.748 12.268 -10.689 1.00 50.56 86 TYR A O 1
ATOM 688 N N . GLU A 1 87 ? 11.378 13.218 -12.618 1.00 46.62 87 GLU A N 1
ATOM 689 C CA . GLU A 1 87 ? 10.072 13.788 -12.910 1.00 46.62 87 GLU A CA 1
ATOM 690 C C . GLU A 1 87 ? 9.096 12.716 -13.447 1.00 46.62 87 GLU A C 1
ATOM 692 O O . GLU A 1 87 ? 9.328 12.081 -14.486 1.00 46.62 87 GLU A O 1
ATOM 697 N N . ARG A 1 88 ? 7.979 12.477 -12.751 1.00 46.66 88 ARG A N 1
ATOM 698 C CA . ARG A 1 88 ? 6.811 11.783 -13.313 1.00 46.66 88 ARG A CA 1
ATOM 699 C C . ARG A 1 88 ? 5.896 12.834 -13.916 1.00 46.66 88 ARG A C 1
ATOM 701 O O . ARG A 1 88 ? 5.007 13.353 -13.253 1.00 46.66 88 ARG A O 1
ATOM 708 N N . MET A 1 89 ? 6.095 13.117 -15.193 1.00 39.81 89 MET A N 1
ATOM 709 C CA . MET A 1 89 ? 5.070 13.803 -15.958 1.00 39.81 89 MET A CA 1
ATOM 710 C C . MET A 1 89 ? 3.942 12.805 -16.269 1.00 39.81 89 MET A C 1
ATOM 712 O O . MET A 1 89 ? 4.177 11.647 -16.599 1.00 39.81 89 MET A O 1
ATOM 716 N N . THR A 1 90 ? 2.693 13.224 -16.150 1.00 43.16 90 THR A N 1
ATOM 717 C CA . THR A 1 90 ? 1.571 12.656 -16.914 1.00 43.16 90 THR A CA 1
ATOM 718 C C . THR A 1 90 ? 0.813 13.831 -17.515 1.00 43.16 90 THR A C 1
ATOM 720 O O . THR A 1 90 ? 0.969 14.964 -17.061 1.00 43.16 90 THR A O 1
ATOM 723 N N . ARG A 1 91 ? -0.012 13.605 -18.544 1.00 36.59 91 ARG A N 1
ATOM 724 C CA . ARG A 1 91 ? -0.744 14.687 -19.239 1.00 36.59 91 ARG A CA 1
ATOM 725 C C . ARG A 1 91 ? -1.599 15.566 -18.297 1.00 36.59 91 ARG A C 1
ATOM 727 O O . ARG A 1 91 ? -1.949 16.681 -18.671 1.00 36.59 91 ARG A O 1
ATOM 734 N N . THR A 1 92 ? -1.898 15.077 -17.092 1.00 36.47 92 THR A N 1
ATOM 735 C CA . THR A 1 92 ? -2.665 15.731 -16.019 1.00 36.47 92 THR A CA 1
ATOM 736 C C . THR A 1 92 ? -1.846 16.121 -14.780 1.00 36.47 92 THR A C 1
ATOM 738 O O . THR A 1 92 ? -2.360 16.854 -13.945 1.00 36.47 92 THR A O 1
ATOM 741 N N . LEU A 1 93 ? -0.590 15.680 -14.645 1.00 42.38 93 LEU A N 1
ATOM 742 C CA . LEU A 1 93 ? 0.269 15.961 -13.487 1.00 42.38 93 LEU A CA 1
ATOM 743 C C . LEU A 1 93 ? 1.637 16.415 -14.005 1.00 42.38 93 LEU A C 1
ATOM 745 O O . LEU A 1 93 ? 2.467 15.596 -14.403 1.00 42.38 93 LEU A O 1
ATOM 749 N N . ARG A 1 94 ? 1.829 17.731 -14.091 1.00 34.12 94 ARG A N 1
ATOM 750 C CA . ARG A 1 94 ? 3.102 18.356 -14.481 1.00 34.12 94 ARG A CA 1
ATOM 751 C C . ARG A 1 94 ? 3.953 18.570 -13.217 1.00 34.12 94 ARG A C 1
ATOM 753 O O . ARG A 1 94 ? 3.383 18.919 -12.188 1.00 34.12 94 ARG A O 1
ATOM 760 N N . ASN A 1 95 ? 5.276 18.398 -13.304 1.00 42.09 95 ASN A N 1
ATOM 761 C CA . ASN A 1 95 ? 6.267 18.769 -12.279 1.00 42.09 95 ASN A CA 1
ATOM 762 C C . ASN A 1 95 ? 6.244 17.939 -10.982 1.00 42.09 95 ASN A C 1
ATOM 764 O O . ASN A 1 95 ? 5.998 18.463 -9.901 1.00 42.09 95 ASN A O 1
ATOM 768 N N . CYS A 1 96 ? 6.521 16.633 -11.060 1.00 49.94 96 CYS A N 1
ATOM 769 C CA . CYS A 1 96 ? 6.581 15.753 -9.881 1.00 49.94 96 CYS A CA 1
ATOM 770 C C . CYS A 1 96 ? 7.933 15.035 -9.774 1.00 49.94 96 CYS A C 1
ATOM 772 O O . CYS A 1 96 ? 8.098 14.002 -10.413 1.00 49.94 96 CYS A O 1
ATOM 774 N N . THR A 1 97 ? 8.884 15.527 -8.972 1.00 48.47 97 THR A N 1
ATOM 775 C CA . THR A 1 97 ? 10.219 14.913 -8.798 1.00 48.47 97 THR A CA 1
ATOM 776 C C . THR A 1 97 ? 10.299 13.925 -7.625 1.00 48.47 97 THR A C 1
ATOM 778 O O . THR A 1 97 ? 9.977 14.256 -6.481 1.00 48.47 97 THR A O 1
ATOM 781 N N . SER A 1 98 ? 10.763 12.701 -7.899 1.00 54.84 98 SER A N 1
ATOM 782 C CA . SER A 1 98 ? 11.009 11.627 -6.931 1.00 54.84 98 SER A CA 1
ATOM 783 C C . SER A 1 98 ? 12.408 11.680 -6.345 1.00 54.84 98 SER A C 1
ATOM 785 O O . SER A 1 98 ? 13.303 11.059 -6.888 1.00 54.84 98 SER A O 1
ATOM 787 N N . ASN A 1 99 ? 12.632 12.390 -5.243 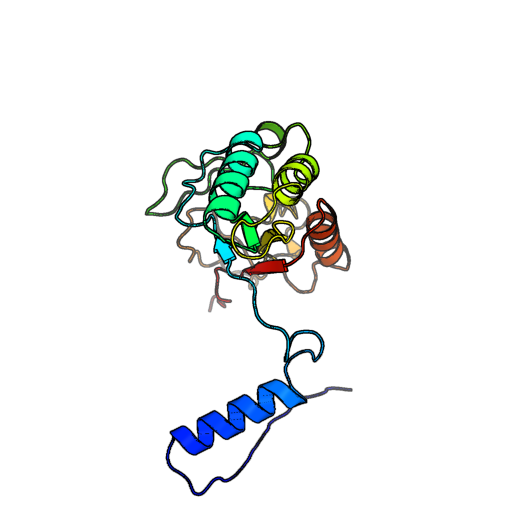1.00 62.47 99 ASN A N 1
ATOM 788 C CA . ASN A 1 99 ? 13.881 12.227 -4.497 1.00 62.47 99 ASN A CA 1
ATOM 789 C C . ASN A 1 99 ? 13.574 11.652 -3.113 1.00 62.47 99 ASN A C 1
ATOM 791 O O . ASN A 1 99 ? 13.185 12.383 -2.199 1.00 62.47 99 ASN A O 1
ATOM 795 N N . SER A 1 100 ? 13.704 10.328 -2.970 1.00 68.94 100 SER A N 1
ATOM 796 C CA . SER A 1 100 ? 13.374 9.648 -1.716 1.00 68.94 100 SER A CA 1
ATOM 797 C C . SER A 1 100 ? 14.302 10.055 -0.572 1.00 68.94 100 SER A C 1
ATOM 799 O O . SER A 1 100 ? 13.847 10.136 0.561 1.00 68.94 100 SER A O 1
ATOM 801 N N . VAL A 1 101 ? 15.572 10.366 -0.848 1.00 69.75 101 VAL A N 1
ATOM 802 C CA . VAL A 1 101 ? 16.534 10.806 0.178 1.00 69.75 101 VAL A CA 1
ATOM 803 C C . VAL A 1 101 ? 16.139 12.170 0.743 1.00 69.75 101 VAL A C 1
ATOM 805 O O . VAL A 1 101 ? 16.155 12.359 1.956 1.00 69.75 101 VAL A O 1
ATOM 808 N N . LEU A 1 102 ? 15.717 13.102 -0.116 1.00 74.50 102 LEU A N 1
ATOM 809 C CA . LEU A 1 102 ? 15.260 14.423 0.324 1.00 74.50 102 LEU A CA 1
ATOM 810 C C . LEU A 1 102 ? 13.904 14.365 1.040 1.00 74.50 102 LEU A C 1
ATOM 812 O O . LEU A 1 102 ? 13.701 15.062 2.030 1.00 74.50 102 LEU A O 1
ATOM 816 N N . ARG A 1 103 ? 12.976 13.524 0.568 1.00 77.25 103 ARG A N 1
ATOM 817 C CA . ARG A 1 103 ? 11.618 13.416 1.137 1.00 77.25 103 ARG A CA 1
ATOM 818 C C . ARG A 1 103 ? 11.561 12.570 2.405 1.00 77.25 103 ARG A C 1
ATOM 820 O O . ARG A 1 103 ? 10.728 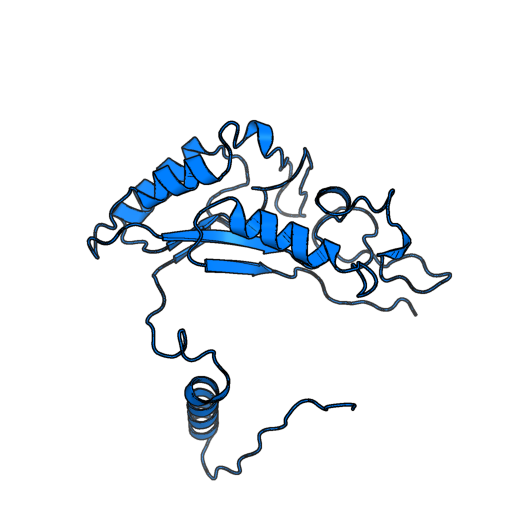12.814 3.279 1.00 77.25 103 ARG A O 1
ATOM 827 N N . PHE A 1 104 ? 12.445 11.584 2.508 1.00 82.88 104 PHE A N 1
ATOM 828 C CA . PHE A 1 104 ? 12.540 10.633 3.611 1.00 82.88 104 PHE A CA 1
ATOM 829 C C . PHE A 1 104 ? 13.982 10.577 4.138 1.00 82.88 104 PHE A C 1
ATOM 831 O O . PHE A 1 104 ? 14.613 9.520 4.088 1.00 82.88 104 PHE A O 1
ATOM 838 N N . PRO A 1 105 ? 14.514 11.675 4.709 1.00 82.88 105 PRO A N 1
ATOM 839 C CA . PRO A 1 105 ? 15.899 11.721 5.189 1.00 82.88 105 PRO A CA 1
ATOM 840 C C . PRO A 1 105 ? 16.171 10.727 6.329 1.00 82.88 105 PRO A C 1
ATOM 842 O O . PRO A 1 105 ? 17.310 10.341 6.567 1.00 82.88 105 PRO A O 1
ATOM 845 N N . LYS A 1 106 ? 15.117 10.288 7.031 1.00 85.44 106 LYS A N 1
ATOM 846 C CA . LYS A 1 106 ? 15.160 9.253 8.079 1.00 85.44 106 LYS A CA 1
ATOM 847 C C . LYS A 1 106 ? 14.668 7.880 7.592 1.00 85.44 106 LYS A C 1
ATOM 849 O O . LYS A 1 106 ? 14.397 7.001 8.406 1.00 85.44 106 LYS A O 1
ATOM 854 N N . GLY A 1 107 ? 14.514 7.710 6.279 1.00 84.19 107 GLY A N 1
ATOM 855 C CA . GLY A 1 107 ? 13.931 6.527 5.654 1.00 84.19 107 GLY A CA 1
ATOM 856 C C . GLY A 1 107 ? 12.411 6.423 5.818 1.00 84.19 107 GLY A C 1
ATOM 857 O O . GLY A 1 107 ? 11.788 7.129 6.616 1.00 84.19 107 GLY A O 1
ATOM 858 N N . LEU A 1 108 ? 11.807 5.512 5.048 1.00 85.38 108 LEU A N 1
ATOM 859 C CA . LEU A 1 108 ? 10.364 5.264 5.080 1.00 85.38 108 LEU A CA 1
ATOM 860 C C . LEU A 1 108 ? 9.908 4.713 6.439 1.00 85.38 108 LEU A C 1
ATOM 862 O O . LEU A 1 108 ? 8.846 5.099 6.920 1.00 85.38 108 LEU A O 1
ATOM 866 N N . ASN A 1 109 ? 10.727 3.875 7.085 1.00 89.69 109 ASN A N 1
ATOM 867 C CA . ASN A 1 109 ? 10.391 3.259 8.369 1.00 89.69 109 ASN A CA 1
ATOM 868 C C . ASN A 1 109 ? 9.982 4.297 9.430 1.00 89.69 109 ASN A C 1
ATOM 870 O O . ASN A 1 109 ? 8.948 4.158 10.070 1.00 89.69 109 ASN A O 1
ATOM 874 N N . SER A 1 110 ? 10.704 5.422 9.517 1.00 90.62 110 SER A N 1
ATOM 875 C CA . SER A 1 110 ? 10.372 6.497 10.461 1.00 90.62 110 SER A CA 1
ATOM 876 C C . SER A 1 110 ? 8.976 7.096 10.231 1.00 90.62 110 SER A C 1
ATOM 878 O O . SER A 1 110 ? 8.312 7.505 11.185 1.00 90.62 110 SER A O 1
ATOM 880 N N . VAL A 1 111 ? 8.513 7.155 8.981 1.00 90.00 111 VAL A N 1
ATOM 881 C CA . VAL A 1 111 ? 7.166 7.638 8.640 1.00 90.00 111 VAL A CA 1
ATOM 882 C C . VAL A 1 111 ? 6.118 6.606 9.024 1.00 90.00 111 VAL A C 1
ATOM 884 O O . VAL A 1 111 ? 5.092 6.961 9.604 1.00 90.00 111 VAL A O 1
ATOM 887 N N . VAL A 1 112 ? 6.396 5.336 8.737 1.00 92.19 112 VAL A N 1
ATOM 888 C CA . VAL A 1 112 ? 5.504 4.225 9.063 1.00 92.19 112 VAL A CA 1
ATOM 889 C C . VAL A 1 112 ? 5.338 4.076 10.569 1.00 92.19 112 VAL A C 1
ATOM 891 O O . VAL A 1 112 ? 4.207 3.999 11.038 1.00 92.19 112 VAL A O 1
ATOM 894 N N . ASP A 1 113 ? 6.417 4.139 11.344 1.00 93.06 113 ASP A N 1
ATOM 895 C CA . ASP A 1 113 ? 6.361 4.093 12.807 1.00 93.06 113 ASP A CA 1
ATOM 896 C C . ASP A 1 113 ? 5.506 5.238 13.369 1.00 93.06 113 ASP A C 1
ATOM 898 O O . ASP A 1 113 ? 4.627 5.032 14.207 1.00 93.06 113 ASP A O 1
ATOM 902 N N . ARG A 1 114 ? 5.686 6.462 12.852 1.00 92.19 114 ARG A N 1
ATOM 903 C CA . ARG A 1 114 ? 4.875 7.622 13.262 1.00 92.19 114 ARG A CA 1
ATOM 904 C C . ARG A 1 114 ? 3.398 7.474 12.899 1.00 92.19 114 ARG A C 1
ATOM 906 O O . ARG A 1 114 ? 2.546 7.925 13.666 1.00 92.19 114 ARG A O 1
ATOM 913 N N . ALA A 1 115 ? 3.093 6.898 11.738 1.00 91.81 115 ALA A N 1
ATOM 914 C CA . ALA A 1 115 ? 1.723 6.664 11.293 1.00 91.81 115 ALA A CA 1
ATOM 915 C C . ALA A 1 115 ? 1.055 5.560 12.125 1.00 91.81 115 ALA A C 1
ATOM 917 O O . ALA A 1 115 ? -0.033 5.758 12.658 1.00 91.81 115 ALA A O 1
ATOM 918 N N . THR A 1 116 ? 1.734 4.428 12.300 1.00 93.81 116 THR A N 1
ATOM 919 C CA . THR A 1 116 ? 1.223 3.249 13.017 1.00 93.81 116 THR A CA 1
ATOM 920 C C . THR A 1 116 ? 1.144 3.443 14.531 1.00 93.81 116 THR A C 1
ATOM 922 O O . THR A 1 116 ? 0.388 2.749 15.206 1.00 93.81 116 THR A O 1
ATOM 925 N N . PHE A 1 117 ? 1.833 4.447 15.087 1.00 93.81 117 PHE A N 1
ATOM 926 C CA . PHE A 1 117 ? 1.634 4.862 16.477 1.00 93.81 117 PHE A CA 1
ATOM 927 C C . PHE A 1 117 ? 0.214 5.398 16.741 1.00 93.81 117 PHE A C 1
ATOM 929 O O . PHE A 1 117 ? -0.270 5.355 17.880 1.00 93.81 117 PHE A O 1
ATOM 936 N N . ARG A 1 118 ? -0.473 5.891 15.703 1.00 94.94 118 ARG A N 1
ATOM 937 C CA . ARG A 1 118 ? -1.811 6.484 15.805 1.00 94.94 118 ARG A CA 1
ATOM 938 C C . ARG A 1 118 ? -2.874 5.422 16.050 1.00 94.94 118 ARG A C 1
ATOM 940 O O . ARG A 1 118 ? -2.778 4.297 15.567 1.00 94.94 118 ARG A O 1
ATOM 947 N N . THR A 1 119 ? -3.890 5.809 16.809 1.00 96.75 119 THR A N 1
ATOM 948 C CA . THR A 1 119 ? -5.049 4.972 17.113 1.00 96.75 119 THR A CA 1
ATOM 949 C C . THR A 1 119 ? -6.235 5.447 16.280 1.00 96.75 119 THR A C 1
ATOM 951 O O . THR A 1 119 ? -6.486 6.648 16.194 1.00 96.75 119 THR A O 1
ATOM 954 N N . VAL A 1 120 ? -6.946 4.512 15.662 1.00 96.88 120 VAL A N 1
ATOM 955 C CA . VAL A 1 120 ? -8.135 4.769 14.848 1.00 96.88 120 VAL A CA 1
ATOM 956 C C . VAL A 1 120 ? -9.310 5.071 15.773 1.00 96.88 120 VAL A C 1
ATOM 958 O O . VAL A 1 120 ? -9.615 4.276 16.659 1.00 96.88 120 VAL A O 1
ATOM 961 N N . ALA A 1 121 ? -9.981 6.208 15.580 1.00 94.38 121 ALA A N 1
ATOM 962 C CA . ALA A 1 121 ? -11.001 6.689 16.517 1.00 94.38 121 ALA A CA 1
ATOM 963 C C . ALA A 1 121 ? -12.210 5.745 16.650 1.00 94.38 121 ALA A C 1
ATOM 965 O O . ALA A 1 121 ? -12.776 5.619 17.731 1.00 94.38 121 ALA A O 1
ATOM 966 N N . VAL A 1 122 ? -12.593 5.074 15.558 1.00 92.50 122 VAL A N 1
ATOM 967 C CA . VAL A 1 122 ? -13.789 4.216 15.515 1.00 92.50 122 VAL A CA 1
ATOM 968 C C . VAL A 1 122 ? -13.528 2.827 16.103 1.00 92.50 122 VAL A C 1
ATOM 970 O O . VAL A 1 122 ? -14.388 2.293 16.796 1.00 92.50 122 VAL A O 1
ATOM 973 N N . SER A 1 123 ? -12.360 2.234 15.837 1.00 93.56 123 SER A N 1
ATOM 974 C CA . SER A 1 123 ? -12.047 0.859 16.254 1.00 93.56 123 SER A CA 1
ATOM 975 C C . SER A 1 123 ? -11.177 0.771 17.511 1.00 93.56 123 SER A C 1
ATOM 977 O O . SER A 1 123 ? -11.160 -0.266 18.166 1.00 93.56 123 SER A O 1
ATOM 979 N N . GLY A 1 124 ? -10.435 1.829 17.857 1.00 94.38 124 GLY A N 1
ATOM 980 C CA . GLY A 1 124 ? -9.429 1.800 18.923 1.00 94.38 124 GLY A CA 1
ATOM 981 C C . GLY A 1 124 ? -8.156 1.023 18.560 1.00 94.38 124 GLY A C 1
ATOM 982 O O . GLY A 1 124 ? -7.247 0.912 19.386 1.00 94.38 124 GLY A O 1
ATOM 983 N N . GLU A 1 125 ? -8.056 0.504 17.335 1.00 95.00 125 GLU A N 1
ATOM 984 C CA . GLU A 1 125 ? -6.883 -0.222 16.849 1.00 95.00 125 GLU A CA 1
ATOM 985 C C . GLU A 1 125 ? -5.780 0.725 16.363 1.00 95.00 125 GLU A C 1
ATOM 987 O O . GLU A 1 125 ? -5.990 1.923 16.162 1.00 95.00 125 GLU A O 1
ATOM 992 N N . LYS A 1 126 ? -4.572 0.191 16.160 1.00 96.62 126 LYS A N 1
ATOM 993 C CA . LYS A 1 126 ? -3.480 0.947 15.543 1.00 96.62 126 LYS A CA 1
ATOM 994 C C . LYS A 1 126 ? -3.699 1.095 14.044 1.00 96.62 126 LYS A C 1
ATOM 996 O O . LYS A 1 126 ? -4.050 0.127 13.372 1.00 96.62 126 LYS A O 1
ATOM 1001 N N . LEU A 1 127 ? -3.449 2.300 13.533 1.00 96.56 127 LEU A N 1
ATOM 1002 C CA . LEU A 1 127 ? -3.498 2.574 12.102 1.00 96.56 127 LEU A CA 1
ATOM 1003 C C . LEU A 1 127 ? -2.523 1.641 11.380 1.00 96.56 127 LEU A C 1
ATOM 1005 O O . LEU A 1 127 ? -1.346 1.563 11.728 1.00 96.56 127 LEU A O 1
ATOM 1009 N N . GLN A 1 128 ? -3.001 0.946 10.358 1.00 95.62 128 GLN A N 1
ATOM 1010 C CA . GLN A 1 128 ? -2.157 0.123 9.508 1.00 95.62 128 GLN A CA 1
ATOM 1011 C C . GLN A 1 128 ? -1.551 0.968 8.385 1.00 95.62 128 GLN A C 1
ATOM 1013 O O . GLN A 1 128 ? -2.129 1.965 7.945 1.00 95.62 128 GLN A O 1
ATOM 1018 N N . PHE A 1 129 ? -0.407 0.526 7.866 1.00 94.31 129 PHE A N 1
ATOM 1019 C CA . PHE A 1 129 ? 0.271 1.188 6.756 1.00 94.31 129 PHE A CA 1
ATOM 1020 C C . PHE A 1 129 ? 0.484 0.237 5.575 1.00 94.31 129 PHE A C 1
ATOM 1022 O O . PHE A 1 129 ? 0.722 -0.962 5.751 1.00 94.31 129 PHE A O 1
ATOM 1029 N N . ALA A 1 130 ? 0.388 0.780 4.368 1.00 93.25 130 ALA A N 1
ATOM 1030 C CA . ALA A 1 130 ? 0.537 0.079 3.104 1.00 93.25 130 ALA A CA 1
ATOM 1031 C C . ALA A 1 130 ? 1.399 0.879 2.131 1.00 93.25 130 ALA A C 1
ATOM 1033 O O . ALA A 1 130 ? 1.353 2.108 2.127 1.00 93.25 130 ALA A O 1
ATOM 1034 N N . ILE A 1 131 ? 2.124 0.178 1.265 1.00 88.06 131 ILE A N 1
ATOM 1035 C CA . ILE A 1 131 ? 2.957 0.787 0.222 1.00 88.06 131 ILE A CA 1
ATOM 1036 C C . ILE A 1 131 ? 2.486 0.355 -1.162 1.00 88.06 131 ILE A C 1
ATOM 1038 O O . ILE A 1 131 ? 1.986 -0.757 -1.348 1.00 88.06 131 ILE A O 1
ATOM 1042 N N . TRP A 1 132 ? 2.677 1.226 -2.142 1.00 87.12 132 TRP A N 1
ATOM 1043 C CA . TRP A 1 132 ? 2.526 0.912 -3.558 1.00 87.12 132 TRP A CA 1
ATOM 1044 C C . TRP A 1 132 ? 3.864 0.506 -4.177 1.00 87.12 132 TRP A C 1
ATOM 1046 O O . TRP A 1 132 ? 4.879 1.146 -3.915 1.00 87.12 132 TRP A O 1
ATOM 1056 N N . VAL A 1 133 ? 3.865 -0.524 -5.016 1.00 78.00 133 VAL A N 1
ATOM 1057 C CA . VAL A 1 133 ? 5.028 -0.949 -5.807 1.00 78.00 133 VAL A CA 1
ATOM 1058 C C . VAL A 1 133 ? 4.591 -1.271 -7.231 1.00 78.00 133 VAL A C 1
ATOM 1060 O O . VAL A 1 133 ? 3.499 -1.795 -7.448 1.00 78.00 133 VAL A O 1
ATOM 1063 N N . GLU A 1 134 ? 5.467 -1.025 -8.200 1.00 72.56 134 GLU A N 1
ATOM 1064 C CA . GLU A 1 134 ? 5.255 -1.385 -9.603 1.00 72.56 134 GLU A CA 1
ATOM 1065 C C . GLU A 1 134 ? 6.403 -2.286 -10.071 1.00 72.56 134 GLU A C 1
ATOM 1067 O O . GLU A 1 134 ? 7.546 -1.866 -10.249 1.00 72.56 134 GLU A O 1
ATOM 1072 N N . SER A 1 135 ? 6.102 -3.578 -10.195 1.00 61.84 135 SER A N 1
ATOM 1073 C CA . SER A 1 135 ? 7.118 -4.633 -10.347 1.00 61.84 135 SER A CA 1
ATOM 1074 C C . SER A 1 135 ? 7.618 -4.856 -11.770 1.00 61.84 135 SER A C 1
ATOM 1076 O O . SER A 1 135 ? 8.639 -5.518 -11.971 1.00 61.84 135 SER A O 1
ATOM 1078 N N . ASP A 1 136 ? 6.866 -4.369 -12.759 1.00 57.06 136 ASP A N 1
ATOM 1079 C CA . ASP A 1 136 ? 7.167 -4.547 -14.181 1.00 57.06 136 ASP A CA 1
ATOM 1080 C C . ASP A 1 136 ? 8.174 -3.509 -14.698 1.00 57.06 136 ASP A C 1
ATOM 1082 O O . ASP A 1 136 ? 8.514 -3.510 -15.886 1.00 57.06 136 ASP A O 1
ATOM 1086 N N . GLY A 1 137 ? 8.707 -2.702 -13.775 1.00 51.56 137 GLY A N 1
ATOM 1087 C CA . GLY A 1 137 ? 9.759 -1.738 -14.019 1.00 51.56 137 GLY A CA 1
ATOM 1088 C C . GLY A 1 137 ? 9.196 -0.438 -14.562 1.00 51.56 137 GLY A C 1
ATOM 1089 O O . GLY A 1 137 ? 9.548 -0.041 -15.673 1.00 51.56 137 GLY A O 1
ATOM 1090 N N . SER A 1 138 ? 8.384 0.274 -13.776 1.00 43.59 138 SER A N 1
ATOM 1091 C CA . SER A 1 138 ? 8.247 1.713 -13.997 1.00 43.59 138 SER A CA 1
ATOM 1092 C C . SER A 1 138 ? 9.624 2.346 -13.827 1.00 43.59 138 SER A C 1
ATOM 1094 O O . SER A 1 138 ? 10.080 2.569 -12.708 1.00 43.59 138 SER A O 1
ATOM 1096 N N . LYS A 1 139 ? 10.293 2.593 -14.955 1.00 47.88 139 LYS A N 1
ATOM 1097 C CA . LYS A 1 139 ? 11.649 3.138 -15.049 1.00 47.88 139 LYS A CA 1
ATOM 1098 C C . LYS A 1 139 ? 12.695 2.189 -14.478 1.00 47.88 139 LYS A C 1
ATOM 1100 O O . LYS A 1 139 ? 13.145 2.376 -13.350 1.00 47.88 139 LYS A O 1
ATOM 1105 N N . PRO A 1 140 ? 13.157 1.215 -15.288 1.00 40.06 140 PRO A N 1
ATOM 1106 C CA . PRO A 1 140 ? 14.228 0.332 -14.882 1.00 40.06 140 PRO A CA 1
ATOM 1107 C C . PRO A 1 140 ? 15.433 1.144 -14.408 1.00 40.06 140 PRO A C 1
ATOM 1109 O O . PRO A 1 140 ? 15.974 0.775 -13.399 1.00 40.06 140 PRO A O 1
ATOM 1112 N N . GLN A 1 141 ? 15.768 2.328 -14.933 1.00 40.16 141 GLN A N 1
ATOM 1113 C CA . GLN A 1 141 ? 16.886 3.135 -14.397 1.00 40.16 141 GLN A CA 1
ATOM 1114 C C . GLN A 1 141 ? 16.915 3.329 -12.861 1.00 40.16 141 GLN A C 1
ATOM 1116 O O . GLN A 1 141 ? 18.005 3.413 -12.304 1.00 40.16 141 GLN A O 1
ATOM 1121 N N . VAL A 1 142 ? 15.761 3.328 -12.180 1.00 45.00 142 VAL A N 1
ATOM 1122 C CA . VAL A 1 142 ? 15.653 3.514 -10.721 1.00 45.00 142 VAL A CA 1
ATOM 1123 C C . VAL A 1 142 ? 15.864 2.214 -9.919 1.00 45.00 142 VAL A C 1
ATOM 1125 O O . VAL A 1 142 ? 16.323 2.270 -8.783 1.00 45.00 142 VAL A O 1
ATOM 1128 N N . LEU A 1 143 ? 15.574 1.036 -10.489 1.00 46.00 143 LEU A N 1
ATOM 1129 C CA . LEU A 1 143 ? 15.749 -0.277 -9.822 1.00 46.00 143 LEU A CA 1
ATOM 1130 C C . LEU A 1 143 ? 16.764 -1.207 -10.519 1.00 46.00 143 LEU A C 1
ATOM 1132 O O . LEU A 1 143 ? 17.294 -2.132 -9.912 1.00 46.00 143 LEU A O 1
ATOM 1136 N N . TYR A 1 144 ? 17.036 -0.949 -11.790 1.00 51.00 144 TYR A N 1
ATOM 1137 C CA . TYR A 1 144 ? 17.672 -1.770 -12.821 1.00 51.00 144 TYR A CA 1
ATOM 1138 C C . TYR A 1 144 ? 18.236 -0.875 -13.943 1.00 51.00 144 TYR A C 1
ATOM 1140 O O . TYR A 1 144 ? 17.594 -0.657 -14.972 1.00 51.00 144 TYR A O 1
ATOM 1148 N N . SER A 1 145 ? 19.430 -0.314 -13.769 1.00 52.31 145 SER A N 1
ATOM 1149 C CA . SER A 1 145 ? 20.061 0.480 -14.834 1.00 52.31 145 SER A CA 1
ATOM 1150 C C . SER A 1 145 ? 20.084 -0.314 -16.153 1.00 52.31 145 SER A C 1
ATOM 1152 O O . SER A 1 145 ? 20.820 -1.292 -16.270 1.00 52.31 145 SER A O 1
ATOM 1154 N N . LEU A 1 146 ? 19.265 0.088 -17.138 1.00 53.53 146 LEU A N 1
ATOM 1155 C CA . LEU A 1 146 ? 19.283 -0.513 -18.483 1.00 53.53 146 LEU A CA 1
ATOM 1156 C C . LEU A 1 146 ? 20.615 -0.262 -19.178 1.00 53.53 146 LEU A C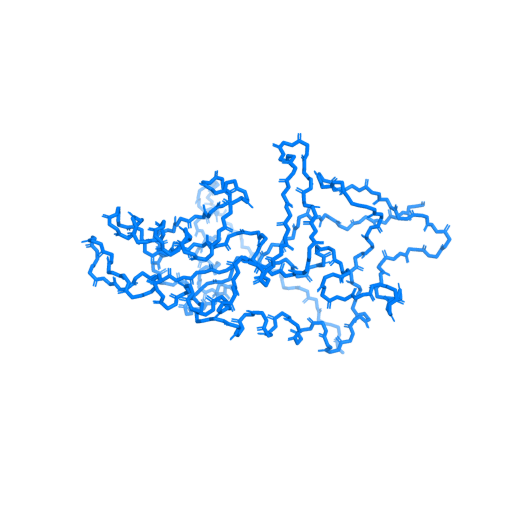 1
ATOM 1158 O O . LEU A 1 146 ? 20.989 -1.020 -20.059 1.00 53.53 146 LEU A O 1
ATOM 1162 N N . ASP A 1 147 ? 21.344 0.764 -18.746 1.00 57.69 147 ASP A N 1
ATOM 1163 C CA . ASP A 1 147 ? 22.710 1.012 -19.195 1.00 57.69 147 ASP A CA 1
ATOM 1164 C C . ASP A 1 147 ? 23.654 -0.107 -18.717 1.00 57.69 147 ASP A C 1
ATOM 1166 O O . ASP A 1 147 ? 24.610 -0.448 -19.407 1.00 57.69 147 ASP A O 1
ATOM 1170 N N . LYS A 1 148 ? 23.366 -0.725 -17.558 1.00 60.94 148 LYS A N 1
ATOM 1171 C CA . LYS A 1 148 ? 24.087 -1.901 -17.036 1.00 60.94 148 LYS A CA 1
ATOM 1172 C C . LYS A 1 148 ? 23.541 -3.230 -17.569 1.00 60.94 148 LYS A C 1
ATOM 1174 O O . LYS A 1 148 ? 24.305 -4.185 -17.676 1.00 60.94 148 LYS A O 1
ATOM 1179 N N . HIS A 1 149 ? 22.245 -3.301 -17.882 1.00 66.94 149 HIS A N 1
ATOM 1180 C CA . HIS A 1 149 ? 21.558 -4.522 -18.323 1.00 66.94 149 HIS A CA 1
ATOM 1181 C C . HIS A 1 149 ? 20.569 -4.262 -19.477 1.00 66.94 149 HIS A C 1
ATOM 1183 O O . HIS A 1 149 ? 19.350 -4.357 -19.292 1.00 66.94 149 HIS A O 1
ATOM 1189 N N . PRO A 1 150 ? 21.057 -3.925 -20.684 1.00 67.69 150 PRO A N 1
ATOM 1190 C CA . PRO A 1 150 ? 20.190 -3.640 -21.832 1.00 67.69 150 PRO A CA 1
ATOM 1191 C C . PRO A 1 150 ? 19.422 -4.885 -22.315 1.00 67.69 150 PRO A C 1
ATOM 1193 O O . PRO A 1 150 ? 18.325 -4.777 -22.865 1.00 67.69 150 PRO A O 1
ATOM 1196 N N . ASP A 1 151 ? 19.958 -6.078 -22.047 1.00 66.25 151 ASP A N 1
ATOM 1197 C CA . ASP A 1 151 ? 19.390 -7.387 -22.380 1.00 66.25 151 ASP A CA 1
ATOM 1198 C C . ASP A 1 151 ? 18.159 -7.761 -21.540 1.00 66.25 151 ASP A C 1
ATOM 1200 O O . ASP A 1 151 ? 17.426 -8.697 -21.869 1.00 66.25 151 ASP A O 1
ATOM 1204 N N . TRP A 1 152 ? 17.901 -7.034 -20.452 1.00 70.12 152 TRP A N 1
ATOM 1205 C CA . TRP A 1 152 ? 16.722 -7.269 -19.624 1.00 70.12 152 TRP A CA 1
ATOM 1206 C C . TRP A 1 152 ? 15.451 -6.784 -20.281 1.00 70.12 152 TRP A C 1
ATOM 1208 O O . TRP A 1 152 ? 14.367 -7.106 -19.816 1.00 70.12 152 TRP A O 1
ATOM 1218 N N . THR A 1 153 ? 15.556 -6.046 -21.368 1.00 67.88 153 THR A N 1
ATOM 1219 C CA . THR A 1 153 ? 14.424 -5.404 -21.990 1.00 67.88 153 THR A CA 1
ATOM 1220 C C . THR A 1 153 ? 13.729 -6.319 -23.012 1.00 67.88 153 THR A C 1
ATOM 1222 O O . THR A 1 153 ? 14.360 -7.039 -23.780 1.00 67.88 153 THR A O 1
ATOM 1225 N N . LEU A 1 154 ? 12.395 -6.351 -22.993 1.00 66.94 154 LEU A N 1
ATOM 1226 C CA . LEU A 1 154 ? 11.570 -7.123 -23.918 1.00 66.94 154 LEU A CA 1
ATOM 1227 C C . LEU A 1 154 ? 11.461 -6.331 -25.215 1.00 66.94 154 LEU A C 1
ATOM 1229 O O . LEU A 1 154 ? 10.649 -5.409 -25.317 1.00 66.94 154 LEU A O 1
ATOM 1233 N N . GLN A 1 155 ? 12.292 -6.701 -26.178 1.00 69.38 155 GLN A N 1
ATOM 1234 C CA . GLN A 1 155 ? 12.371 -6.079 -27.489 1.00 69.38 155 GLN A CA 1
ATOM 1235 C C . GLN A 1 155 ? 12.539 -7.165 -28.555 1.00 69.38 155 GLN A C 1
ATOM 1237 O O . GLN A 1 155 ? 13.256 -8.143 -28.346 1.00 69.38 155 GLN A O 1
ATOM 1242 N N . ALA A 1 156 ? 11.850 -6.998 -29.684 1.00 70.75 156 ALA A N 1
ATOM 1243 C CA . ALA A 1 156 ? 12.095 -7.802 -30.873 1.00 70.75 156 ALA A CA 1
ATOM 1244 C C . ALA A 1 156 ? 13.336 -7.263 -31.596 1.00 70.75 156 ALA A C 1
ATOM 1246 O O . ALA A 1 156 ? 13.486 -6.050 -31.763 1.00 70.75 156 ALA A O 1
ATOM 1247 N N . GLU A 1 157 ? 14.230 -8.160 -32.001 1.00 73.25 157 GLU A N 1
ATOM 1248 C CA . GLU A 1 157 ? 15.454 -7.800 -32.715 1.00 73.25 157 GLU A CA 1
ATOM 1249 C C . GLU A 1 157 ? 15.124 -7.025 -33.999 1.00 73.25 157 GLU A C 1
ATOM 1251 O O . GLU A 1 157 ? 14.256 -7.430 -34.764 1.00 73.25 157 GLU A O 1
ATOM 1256 N N . GLY A 1 158 ? 15.779 -5.881 -34.214 1.00 72.06 158 GLY A N 1
ATOM 1257 C CA . GLY A 1 158 ? 15.540 -5.026 -35.383 1.00 72.06 158 GLY A CA 1
ATOM 1258 C C . GLY A 1 158 ? 14.343 -4.070 -35.283 1.00 72.06 158 GLY A C 1
ATOM 1259 O O . GLY A 1 158 ? 14.168 -3.250 -36.182 1.00 72.06 158 GLY A O 1
ATOM 1260 N N . HIS A 1 159 ? 13.558 -4.096 -34.198 1.00 67.19 159 HIS A N 1
ATOM 1261 C CA . HIS A 1 159 ? 12.409 -3.197 -34.023 1.00 67.19 159 HIS A CA 1
ATOM 1262 C C . HIS A 1 159 ? 12.661 -2.124 -32.961 1.00 67.19 159 HIS A C 1
ATOM 1264 O O . HIS A 1 159 ? 13.226 -2.391 -31.898 1.00 67.19 159 HIS A O 1
ATOM 1270 N N . VAL A 1 160 ? 12.178 -0.906 -33.220 1.00 66.69 160 VAL A N 1
ATOM 1271 C CA . VAL A 1 160 ? 12.148 0.178 -32.226 1.00 66.69 160 VAL A CA 1
ATOM 1272 C C . VAL A 1 160 ? 10.985 -0.069 -31.251 1.00 66.69 160 VAL A C 1
ATOM 1274 O O . VAL A 1 160 ? 9.875 -0.358 -31.705 1.00 66.69 160 VAL A O 1
ATOM 1277 N N . PRO A 1 161 ? 11.182 0.037 -29.923 1.00 62.78 161 PRO A N 1
ATOM 1278 C CA . PRO A 1 161 ? 10.102 -0.197 -28.968 1.00 62.78 161 PRO A CA 1
ATOM 1279 C C . PRO A 1 161 ? 8.963 0.825 -29.118 1.00 62.78 161 PRO A C 1
ATOM 1281 O O . PRO A 1 161 ? 9.202 2.028 -29.208 1.00 62.78 161 PRO A O 1
ATOM 1284 N N . VAL A 1 162 ? 7.714 0.349 -29.096 1.00 58.12 162 VAL A N 1
ATOM 1285 C CA . VAL A 1 162 ? 6.523 1.211 -29.168 1.00 58.12 162 VAL A CA 1
ATOM 1286 C C . VAL A 1 162 ? 6.298 1.920 -27.831 1.00 58.12 162 VAL A C 1
ATOM 1288 O O . VAL A 1 162 ? 6.088 1.283 -26.796 1.00 58.12 162 VAL A O 1
ATOM 1291 N N . GLU A 1 163 ? 6.273 3.251 -27.860 1.00 54.53 163 GLU A N 1
ATOM 1292 C CA . GLU A 1 163 ? 5.930 4.084 -26.708 1.00 54.53 163 GLU A CA 1
ATOM 1293 C C . GLU A 1 163 ? 4.407 4.207 -26.558 1.00 54.53 163 GLU A C 1
ATOM 1295 O O . GLU A 1 163 ? 3.744 4.957 -27.273 1.00 54.53 163 GLU A O 1
ATOM 1300 N N . ARG A 1 164 ? 3.821 3.485 -25.598 1.00 47.09 164 ARG A N 1
ATOM 1301 C CA . ARG A 1 164 ? 2.467 3.779 -25.102 1.00 47.09 1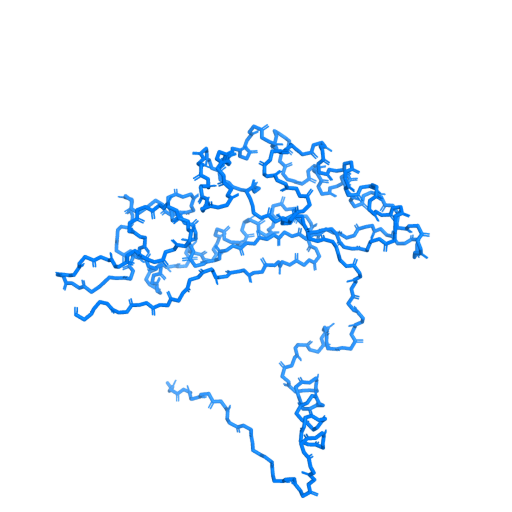64 ARG A CA 1
ATOM 1302 C C . ARG A 1 164 ? 2.435 3.714 -23.585 1.00 47.09 164 ARG A C 1
ATOM 1304 O O . ARG A 1 164 ? 2.062 2.705 -22.994 1.00 47.09 164 ARG A O 1
ATOM 1311 N N . SER A 1 165 ? 2.815 4.822 -22.964 1.00 46.56 165 SER A N 1
ATOM 1312 C CA . SER A 1 165 ? 2.474 5.120 -21.579 1.00 46.56 165 SER A CA 1
ATOM 1313 C C . SER A 1 165 ? 1.820 6.496 -21.530 1.00 46.56 165 SER A C 1
ATOM 1315 O O . SER A 1 165 ? 2.227 7.410 -22.241 1.00 46.56 165 SER A O 1
ATOM 1317 N N . LEU A 1 166 ? 0.818 6.666 -20.666 1.00 40.97 166 LEU A N 1
ATOM 1318 C CA . LEU A 1 166 ? 0.290 7.988 -20.297 1.00 40.97 166 LEU A CA 1
ATOM 1319 C C . LEU A 1 166 ? 1.318 8.819 -19.488 1.00 40.97 166 LEU A C 1
ATOM 1321 O O . LEU A 1 166 ? 1.024 9.946 -19.084 1.00 40.97 166 LEU A O 1
ATOM 1325 N N . GLN A 1 167 ? 2.514 8.266 -19.259 1.00 42.50 167 GLN A N 1
ATOM 1326 C CA . GLN A 1 167 ? 3.693 8.904 -18.681 1.00 42.50 167 GLN A CA 1
ATOM 1327 C C . GLN A 1 167 ? 4.689 9.224 -19.816 1.00 42.50 167 GLN A C 1
ATOM 1329 O O . GLN A 1 167 ? 5.077 8.295 -20.527 1.00 42.50 167 GLN A O 1
ATOM 1334 N N . PRO A 1 168 ? 5.149 10.475 -20.018 1.00 35.75 168 PRO A N 1
ATOM 1335 C CA . PRO A 1 168 ? 6.239 10.760 -20.929 1.00 35.75 168 PRO A CA 1
ATOM 1336 C C . PRO A 1 168 ? 7.531 10.311 -20.251 1.00 35.75 168 PRO A C 1
ATOM 1338 O O . PRO A 1 168 ? 8.069 10.962 -19.357 1.00 35.75 168 PRO A O 1
ATOM 1341 N N . ALA A 1 169 ? 8.011 9.150 -20.654 1.00 39.78 169 ALA A N 1
ATOM 1342 C CA . ALA A 1 169 ? 9.406 8.782 -20.547 1.00 39.78 169 ALA A CA 1
ATOM 1343 C C . ALA A 1 169 ? 9.683 7.792 -21.679 1.00 39.78 169 ALA A C 1
ATOM 1345 O O . ALA A 1 169 ? 8.858 6.909 -21.896 1.00 39.78 169 ALA A O 1
ATOM 1346 N N . ARG A 1 170 ? 10.814 8.022 -22.363 1.00 39.47 170 ARG A N 1
ATOM 1347 C CA . ARG A 1 170 ? 11.527 7.243 -23.403 1.00 39.47 170 ARG A CA 1
ATOM 1348 C C . ARG A 1 170 ? 11.130 5.765 -23.574 1.00 39.47 170 ARG A C 1
ATOM 1350 O O . ARG A 1 170 ? 10.664 5.163 -22.615 1.00 39.47 170 ARG A O 1
ATOM 1357 N N . PRO A 1 171 ? 11.445 5.106 -24.706 1.00 39.75 171 PRO A N 1
ATOM 1358 C CA . PRO A 1 171 ? 11.045 3.725 -24.954 1.00 39.75 171 PRO A CA 1
ATOM 1359 C C . PRO A 1 171 ? 11.566 2.831 -23.825 1.00 39.75 171 PRO A C 1
ATOM 1361 O O . PRO A 1 171 ? 12.771 2.742 -23.602 1.00 39.75 171 PRO A O 1
ATOM 1364 N N . GLN A 1 172 ? 10.659 2.219 -23.060 1.00 47.59 172 GLN A N 1
ATOM 1365 C CA . GLN A 1 172 ? 11.024 1.384 -21.914 1.00 47.59 172 GLN A CA 1
ATOM 1366 C C . GLN A 1 172 ? 10.576 -0.040 -22.184 1.00 47.59 172 GLN A C 1
ATOM 1368 O O . GLN A 1 172 ? 9.377 -0.331 -22.078 1.00 47.59 172 GLN A O 1
ATOM 1373 N N . PRO A 1 173 ? 11.477 -0.951 -22.554 1.00 48.88 173 PRO A N 1
ATOM 1374 C CA . PRO A 1 173 ? 11.066 -2.298 -22.885 1.00 48.88 173 PRO A CA 1
ATOM 1375 C C . PRO A 1 173 ? 10.921 -3.110 -21.584 1.00 48.88 173 PRO A C 1
ATOM 1377 O O . PRO A 1 173 ? 11.535 -2.807 -20.561 1.00 48.88 173 PRO A O 1
ATOM 1380 N N . ARG A 1 174 ? 9.958 -4.040 -21.553 1.00 53.47 174 ARG A N 1
ATOM 1381 C CA . ARG A 1 174 ? 9.526 -4.712 -20.306 1.00 53.47 174 ARG A CA 1
ATOM 1382 C C . ARG A 1 174 ? 10.659 -5.567 -19.770 1.00 53.47 174 ARG A C 1
ATOM 1384 O O . ARG A 1 174 ? 11.308 -6.229 -20.562 1.00 53.47 174 ARG A O 1
ATOM 1391 N N . VAL A 1 175 ? 10.864 -5.609 -18.459 1.00 54.34 175 VAL A N 1
ATOM 1392 C CA . VAL A 1 175 ? 11.865 -6.526 -17.918 1.00 54.34 175 VAL A CA 1
ATOM 1393 C C . VAL A 1 175 ? 11.455 -7.973 -18.240 1.00 54.34 175 VAL A C 1
ATOM 1395 O O . VAL A 1 175 ? 10.355 -8.411 -17.899 1.00 54.34 175 VAL A O 1
ATOM 1398 N N . THR A 1 176 ? 12.293 -8.694 -18.982 1.00 52.97 176 THR A N 1
ATOM 1399 C CA . THR A 1 176 ? 12.079 -10.093 -19.354 1.00 52.97 176 THR A CA 1
ATOM 1400 C C . THR A 1 176 ? 12.409 -11.006 -18.179 1.00 52.97 176 THR A C 1
ATOM 1402 O O . THR A 1 176 ? 13.129 -10.642 -17.252 1.00 52.97 176 THR A O 1
ATOM 1405 N N . ARG A 1 177 ? 11.971 -12.266 -18.265 1.00 47.47 177 ARG A N 1
ATOM 1406 C CA . ARG A 1 177 ? 12.366 -13.346 -17.344 1.00 47.47 177 ARG A CA 1
ATOM 1407 C C . ARG A 1 177 ? 13.896 -13.559 -17.255 1.00 47.47 177 ARG A C 1
ATOM 1409 O O . ARG A 1 177 ? 14.339 -14.281 -16.368 1.00 47.47 177 ARG A O 1
ATOM 1416 N N . ARG A 1 178 ? 14.702 -12.967 -18.156 1.00 48.03 178 ARG A N 1
ATOM 1417 C CA . ARG A 1 178 ? 16.176 -12.981 -18.073 1.00 48.03 178 ARG A CA 1
ATOM 1418 C C . ARG A 1 178 ? 16.744 -12.028 -17.030 1.00 48.03 178 ARG A C 1
ATOM 1420 O O . ARG A 1 178 ? 17.910 -12.196 -16.681 1.00 48.03 178 ARG A O 1
ATOM 1427 N N . ALA A 1 179 ? 15.954 -11.096 -16.494 1.00 53.09 179 ALA A N 1
ATOM 1428 C CA . ALA A 1 179 ? 16.322 -10.463 -15.240 1.00 53.09 179 ALA A CA 1
ATOM 1429 C C . ALA A 1 179 ? 16.348 -11.569 -14.192 1.00 53.09 179 ALA A C 1
ATOM 1431 O O . ALA A 1 179 ? 15.312 -12.077 -13.768 1.00 53.09 179 ALA A O 1
ATOM 1432 N N . GLY A 1 180 ? 17.554 -12.055 -13.917 1.00 50.22 180 GLY A N 1
ATOM 1433 C CA . GLY A 1 180 ? 17.781 -13.238 -13.111 1.00 50.22 180 GLY A CA 1
ATOM 1434 C C . GLY A 1 180 ? 17.282 -13.064 -11.669 1.00 50.22 180 GLY A C 1
ATOM 1435 O O . GLY A 1 180 ? 16.528 -12.144 -11.350 1.00 50.22 180 GLY A O 1
ATOM 1436 N N . PRO A 1 181 ? 17.739 -13.899 -10.728 1.00 50.94 181 PRO A N 1
ATOM 1437 C CA . PRO A 1 181 ? 17.242 -13.915 -9.346 1.00 50.94 181 PRO A CA 1
ATOM 1438 C C . PRO A 1 181 ? 17.350 -12.578 -8.582 1.00 50.94 181 PRO A C 1
ATOM 1440 O O . PRO A 1 181 ? 16.813 -12.462 -7.486 1.00 50.94 181 PRO A O 1
ATOM 1443 N N . ASN A 1 182 ? 18.019 -11.563 -9.134 1.00 50.84 182 ASN A N 1
ATOM 1444 C CA . ASN A 1 182 ? 18.155 -10.240 -8.533 1.00 50.84 182 ASN A CA 1
ATOM 1445 C C . ASN A 1 182 ? 16.933 -9.318 -8.750 1.00 50.84 182 ASN A C 1
ATOM 1447 O O . ASN A 1 182 ? 16.773 -8.383 -7.972 1.00 50.84 182 ASN A O 1
ATOM 1451 N N . HIS A 1 183 ? 16.032 -9.596 -9.710 1.00 56.06 183 HIS A N 1
ATOM 1452 C CA . HIS A 1 183 ? 14.783 -8.817 -9.883 1.00 56.06 183 HIS A CA 1
ATOM 1453 C C . HIS A 1 183 ? 13.822 -8.980 -8.696 1.00 56.06 183 HIS A C 1
ATOM 1455 O O . HIS A 1 183 ? 13.182 -8.036 -8.246 1.00 56.06 183 HIS A O 1
ATOM 1461 N N . GLY A 1 184 ? 13.738 -10.189 -8.133 1.00 56.25 184 GLY A N 1
ATOM 1462 C CA . GLY A 1 184 ? 12.947 -10.428 -6.920 1.00 56.25 184 GLY A CA 1
ATOM 1463 C C . GLY A 1 184 ? 13.518 -9.705 -5.696 1.00 56.25 184 GLY A C 1
ATOM 1464 O O . GLY A 1 184 ? 12.777 -9.079 -4.945 1.00 56.25 184 GLY A O 1
ATOM 1465 N N . LYS A 1 185 ? 14.851 -9.704 -5.554 1.00 58.12 185 LYS A N 1
ATOM 1466 C CA . LYS A 1 185 ? 15.551 -9.174 -4.371 1.00 58.12 185 LYS A CA 1
ATOM 1467 C C . LYS A 1 185 ? 15.348 -7.675 -4.151 1.00 58.12 185 LYS A C 1
ATOM 1469 O O . LYS A 1 185 ? 15.278 -7.243 -3.005 1.00 58.12 185 LYS A O 1
ATOM 1474 N N . ASN A 1 186 ? 15.237 -6.885 -5.218 1.00 65.94 186 ASN A N 1
ATOM 1475 C CA . ASN A 1 186 ? 15.020 -5.441 -5.088 1.00 65.94 186 ASN A CA 1
ATOM 1476 C C . ASN A 1 186 ? 13.602 -5.127 -4.592 1.00 65.94 186 ASN A C 1
ATOM 1478 O O . ASN A 1 186 ? 13.426 -4.263 -3.736 1.00 65.94 186 ASN A O 1
ATOM 1482 N N . ASN A 1 187 ? 12.598 -5.872 -5.065 1.00 70.62 187 ASN A N 1
ATOM 1483 C CA . ASN A 1 187 ? 11.229 -5.741 -4.565 1.00 70.62 187 ASN A CA 1
ATOM 1484 C C . ASN A 1 187 ? 11.119 -6.220 -3.112 1.00 70.62 187 ASN A C 1
ATOM 1486 O O . ASN A 1 187 ? 10.454 -5.567 -2.312 1.00 70.62 187 ASN A O 1
ATOM 1490 N N . ASP A 1 188 ? 11.812 -7.305 -2.752 1.00 73.94 188 ASP A N 1
ATOM 1491 C CA . ASP A 1 188 ? 11.865 -7.786 -1.369 1.00 73.94 188 ASP A CA 1
ATOM 1492 C C . ASP A 1 188 ? 12.475 -6.734 -0.438 1.00 73.94 188 ASP A C 1
ATOM 1494 O O . ASP A 1 188 ? 11.902 -6.443 0.608 1.00 73.94 188 ASP A O 1
ATOM 1498 N N . ALA A 1 189 ? 13.581 -6.100 -0.839 1.00 74.75 189 ALA A N 1
ATOM 1499 C CA . ALA A 1 189 ? 14.208 -5.029 -0.067 1.00 74.75 189 ALA A CA 1
ATOM 1500 C C . ALA A 1 189 ? 13.278 -3.817 0.115 1.00 74.75 189 ALA A C 1
ATOM 1502 O O . ALA A 1 189 ? 13.202 -3.261 1.210 1.00 74.75 189 ALA A O 1
ATOM 1503 N N . LEU A 1 190 ? 12.527 -3.431 -0.924 1.00 75.62 190 LEU A N 1
ATOM 1504 C CA . LEU A 1 190 ? 11.528 -2.362 -0.827 1.00 75.62 190 LEU A CA 1
ATOM 1505 C C . LEU A 1 190 ? 10.399 -2.726 0.142 1.00 75.62 190 LEU A C 1
ATOM 1507 O O . LEU A 1 190 ? 10.052 -1.924 1.006 1.00 75.62 190 LEU A O 1
ATOM 1511 N N . ILE A 1 191 ? 9.852 -3.937 0.034 1.00 80.69 191 ILE A N 1
ATOM 1512 C CA . ILE A 1 191 ? 8.769 -4.415 0.904 1.00 80.69 191 ILE A CA 1
ATOM 1513 C C . ILE A 1 191 ? 9.246 -4.559 2.356 1.00 80.69 191 ILE A C 1
ATOM 1515 O O . ILE A 1 191 ? 8.483 -4.291 3.281 1.00 80.69 191 ILE A O 1
ATOM 1519 N N . GLN A 1 192 ? 10.507 -4.937 2.567 1.00 83.12 192 GLN A N 1
ATOM 1520 C CA . GLN A 1 192 ? 11.120 -5.077 3.890 1.00 83.12 192 GLN A CA 1
ATOM 1521 C C . GLN A 1 192 ? 11.626 -3.749 4.474 1.00 83.12 192 GLN A C 1
ATOM 1523 O O . GLN A 1 192 ? 12.002 -3.709 5.643 1.00 83.12 192 GLN A O 1
ATOM 1528 N N . SER A 1 193 ? 11.620 -2.657 3.701 1.00 80.00 193 SER A N 1
ATOM 1529 C CA . SER A 1 193 ? 12.146 -1.356 4.143 1.00 80.00 193 SER A CA 1
ATOM 1530 C C . SER A 1 193 ? 11.312 -0.684 5.241 1.00 80.00 193 SER A C 1
ATOM 1532 O O . SER A 1 193 ? 11.808 0.220 5.918 1.00 80.00 193 SER A O 1
ATOM 1534 N N . ALA A 1 194 ? 10.058 -1.109 5.426 1.00 83.44 194 ALA A N 1
ATOM 1535 C CA . ALA A 1 194 ? 9.172 -0.622 6.475 1.00 83.44 194 ALA A CA 1
ATOM 1536 C C . ALA A 1 194 ? 8.079 -1.656 6.822 1.00 83.44 194 ALA A C 1
ATOM 1538 O O . ALA A 1 194 ? 7.642 -2.413 5.946 1.00 83.44 194 ALA A O 1
ATOM 1539 N N . PRO A 1 195 ? 7.581 -1.682 8.073 1.00 85.94 195 PRO A N 1
ATOM 1540 C CA . PRO A 1 195 ? 6.544 -2.615 8.501 1.00 85.94 195 PRO A CA 1
ATOM 1541 C C . PRO A 1 195 ? 5.215 -2.317 7.798 1.00 85.94 195 PRO A C 1
ATOM 1543 O O . PRO A 1 195 ? 4.511 -1.361 8.108 1.00 85.94 195 PRO A O 1
ATOM 1546 N N . THR A 1 196 ? 4.858 -3.164 6.835 1.00 88.44 196 THR A N 1
ATOM 1547 C CA . THR A 1 196 ? 3.742 -2.910 5.919 1.00 88.44 196 THR A CA 1
ATOM 1548 C C . THR A 1 196 ? 2.697 -4.027 5.998 1.00 88.44 196 THR A C 1
ATOM 1550 O O . THR A 1 196 ? 3.015 -5.205 5.846 1.00 88.44 196 THR A O 1
ATOM 1553 N N . ALA A 1 197 ? 1.423 -3.676 6.200 1.00 91.88 197 ALA A N 1
ATOM 1554 C CA . ALA A 1 197 ? 0.316 -4.633 6.335 1.00 91.88 197 ALA A CA 1
ATOM 1555 C C . ALA A 1 197 ? -0.262 -5.112 4.984 1.00 91.88 197 ALA A C 1
ATOM 1557 O O . ALA A 1 197 ? -0.873 -6.192 4.895 1.00 91.88 197 ALA A O 1
ATOM 1558 N N . LEU A 1 198 ? -0.093 -4.297 3.936 1.00 91.88 198 LEU A N 1
ATOM 1559 C CA . LEU A 1 198 ? -0.576 -4.540 2.578 1.00 91.88 198 LEU A CA 1
ATOM 1560 C C . LEU A 1 198 ? 0.356 -3.895 1.543 1.00 91.88 198 LEU A C 1
ATOM 1562 O O . LEU A 1 198 ? 0.804 -2.767 1.716 1.00 91.88 198 LEU A O 1
ATOM 1566 N N . VAL A 1 199 ? 0.573 -4.586 0.428 1.00 90.44 199 VAL A N 1
ATOM 1567 C CA . VAL A 1 199 ? 1.262 -4.035 -0.741 1.00 90.44 199 VAL A CA 1
ATOM 1568 C C . VAL A 1 199 ? 0.244 -3.842 -1.861 1.00 90.44 199 VAL A C 1
ATOM 1570 O O . VAL A 1 199 ? -0.439 -4.794 -2.249 1.00 90.44 199 VAL A O 1
ATOM 1573 N N . LYS A 1 200 ? 0.134 -2.619 -2.384 1.00 88.94 200 LYS A N 1
ATOM 1574 C CA . LYS A 1 200 ? -0.578 -2.337 -3.633 1.00 88.94 200 LYS A CA 1
ATOM 1575 C C . LYS A 1 200 ? 0.389 -2.591 -4.784 1.00 88.94 200 LYS A C 1
ATOM 1577 O O . LYS A 1 200 ? 1.272 -1.784 -5.047 1.00 88.94 200 LYS A O 1
ATOM 1582 N N . TRP A 1 201 ? 0.232 -3.739 -5.426 1.00 86.19 201 TRP A N 1
ATOM 1583 C CA . TRP A 1 201 ? 1.073 -4.163 -6.537 1.00 86.19 201 TRP A CA 1
ATOM 1584 C C . TRP A 1 201 ? 0.434 -3.751 -7.860 1.00 86.19 201 TRP A C 1
ATOM 1586 O O . TRP A 1 201 ? -0.650 -4.228 -8.191 1.00 86.19 201 TRP A O 1
ATOM 1596 N N . ASP A 1 202 ? 1.100 -2.874 -8.600 1.00 79.19 202 ASP A N 1
ATOM 1597 C CA . ASP A 1 202 ? 0.559 -2.245 -9.802 1.00 79.19 202 ASP A CA 1
ATOM 1598 C C . ASP A 1 202 ? 1.300 -2.671 -11.077 1.00 79.19 202 ASP A C 1
ATOM 1600 O O . ASP A 1 202 ? 2.427 -3.178 -11.033 1.00 79.19 202 ASP A O 1
ATOM 1604 N N . SER A 1 203 ? 0.630 -2.492 -12.214 1.00 75.06 203 SER A N 1
ATOM 1605 C CA . SER A 1 203 ? 1.173 -2.681 -13.560 1.00 75.06 203 SER A CA 1
ATOM 1606 C C . SER A 1 203 ? 0.418 -1.758 -14.507 1.00 75.06 203 SER A C 1
ATOM 1608 O O . SER A 1 203 ? -0.710 -2.035 -14.918 1.00 75.06 203 SER A O 1
ATOM 1610 N N . ASN A 1 204 ? 1.039 -0.630 -14.849 1.00 71.88 204 ASN A N 1
ATOM 1611 C CA . ASN A 1 204 ? 0.369 0.439 -15.587 1.00 71.88 204 ASN A CA 1
ATOM 1612 C C . ASN A 1 204 ? 0.469 0.288 -17.115 1.00 71.88 204 ASN A C 1
ATOM 1614 O O . ASN A 1 204 ? 0.217 1.247 -17.852 1.00 71.88 204 ASN A O 1
ATOM 1618 N N . ARG A 1 205 ? 0.868 -0.889 -17.622 1.00 65.50 205 ARG A N 1
ATOM 1619 C CA . ARG A 1 205 ? 1.127 -1.102 -19.055 1.00 65.50 205 ARG A CA 1
ATOM 1620 C C . ARG A 1 205 ? 0.842 -2.524 -19.539 1.00 65.50 205 ARG A C 1
ATOM 1622 O O . ARG A 1 205 ? 1.192 -3.513 -18.905 1.00 65.50 205 ARG A O 1
ATOM 1629 N N . GLY A 1 206 ? 0.257 -2.614 -20.735 1.00 64.06 206 GLY A N 1
ATOM 1630 C CA . GLY A 1 206 ? 0.145 -3.862 -21.491 1.00 64.06 206 GLY A CA 1
ATOM 1631 C C . GLY A 1 206 ? 1.481 -4.300 -22.105 1.00 64.06 206 GLY A C 1
ATOM 1632 O O . GLY A 1 206 ? 2.434 -3.525 -22.182 1.00 64.06 206 GLY A O 1
ATOM 1633 N N . THR A 1 207 ? 1.550 -5.553 -22.563 1.00 65.56 207 THR A N 1
ATOM 1634 C CA . THR A 1 207 ? 2.675 -6.038 -23.384 1.00 65.56 207 THR A CA 1
ATOM 1635 C C . THR A 1 207 ? 2.338 -5.849 -24.852 1.00 65.56 207 THR A C 1
ATOM 1637 O O . THR A 1 207 ? 1.290 -6.308 -25.298 1.00 65.56 207 THR A O 1
ATOM 1640 N N . TYR A 1 208 ? 3.228 -5.191 -25.591 1.00 60.16 208 TYR A N 1
ATOM 1641 C CA . TYR A 1 208 ? 3.067 -4.947 -27.018 1.00 60.16 208 TYR A CA 1
ATOM 1642 C C . TYR A 1 208 ? 4.206 -5.627 -27.767 1.00 60.16 208 TYR A C 1
ATOM 1644 O O . TYR A 1 208 ? 5.373 -5.445 -27.421 1.00 60.16 208 TYR A O 1
ATOM 1652 N N . TYR A 1 209 ? 3.857 -6.404 -28.785 1.00 52.78 209 TYR A N 1
ATOM 1653 C CA . TYR A 1 209 ? 4.810 -6.899 -29.766 1.00 52.78 209 TYR A CA 1
ATOM 1654 C C . TYR A 1 209 ? 4.865 -5.870 -30.895 1.00 52.78 209 TYR A C 1
ATOM 1656 O O . TYR A 1 209 ? 3.819 -5.459 -31.399 1.00 52.78 209 TYR A O 1
ATOM 1664 N N . ALA A 1 210 ? 6.064 -5.406 -31.242 1.00 47.78 210 ALA A N 1
ATOM 1665 C CA . ALA A 1 210 ? 6.254 -4.710 -32.505 1.00 47.78 210 ALA A CA 1
ATOM 1666 C C . ALA A 1 210 ? 6.181 -5.776 -33.605 1.00 47.78 210 ALA A C 1
ATOM 1668 O O . ALA A 1 210 ? 6.947 -6.739 -33.555 1.00 47.78 210 ALA A O 1
ATOM 1669 N N . CYS A 1 211 ? 5.205 -5.646 -34.504 1.00 45.53 211 CYS A N 1
ATOM 1670 C CA . CYS A 1 211 ? 5.198 -6.377 -35.768 1.00 45.53 211 CYS A CA 1
ATOM 1671 C C . CYS A 1 211 ? 6.214 -5.764 -36.735 1.00 45.53 211 CYS A C 1
ATOM 1673 O O . CYS A 1 211 ? 6.518 -4.554 -36.591 1.00 45.53 211 CYS A O 1
#